Protein AF-A0A8X8YSI3-F1 (afdb_monomer_lite)

Organism: Salvia splendens (NCBI:txid180675)

Sequence (226 aa):
MTTATTTKPSYYAICENSNLASFCQVCVNYRVCCLIAETDVCLVRSLIRLDDYNSDLRLLKSKRDALYSRLAQALVAKGKADDQHNWRDLQNEKLARLRGKLRLRKQQVSQGKAKIENKSHDQKVKYELLESAMNLVEKIRTQQIEKYYPNLICTQSLGLMAITSKRLHKQSVIIKQIFKLFPQRRVHIDGERKDGYGGPYATICNARLPRGLDPHSVPPKNLAPH

pLDDT: mean 79.14, std 21.5, range [31.11, 98.62]

Radius of gyration: 79.0 Å; chains: 1; bounding box: 143×56×191 Å

InterPro domains:
  IPR018791 UV radiation resistance protein/autophagy-related protein 14 [PF10186] (13-223)

Structure (mmCIF, N/CA/C/O backbone):
data_AF-A0A8X8YSI3-F1
#
_entry.id   AF-A0A8X8YSI3-F1
#
loop_
_atom_site.group_PDB
_atom_site.id
_atom_site.type_symbol
_atom_site.label_atom_id
_atom_site.label_alt_id
_atom_site.label_comp_id
_atom_site.label_asym_id
_atom_site.label_entity_id
_atom_site.label_seq_id
_atom_site.pdbx_PDB_ins_code
_atom_site.Cartn_x
_atom_site.Cartn_y
_atom_site.Cartn_z
_atom_site.occupancy
_atom_site.B_iso_or_equiv
_atom_site.auth_seq_id
_atom_site.auth_comp_id
_atom_site.auth_asym_id
_atom_site.auth_atom_id
_atom_site.pdbx_PDB_model_num
ATOM 1 N N . MET A 1 1 ? 24.034 8.098 -91.371 1.00 38.91 1 MET A N 1
ATOM 2 C CA . MET A 1 1 ? 25.357 8.744 -91.252 1.00 38.91 1 MET A CA 1
ATOM 3 C C . MET A 1 1 ? 26.247 7.835 -90.427 1.00 38.91 1 MET A C 1
ATOM 5 O O . MET A 1 1 ? 26.053 7.704 -89.229 1.00 38.91 1 MET A O 1
ATOM 9 N N . THR A 1 2 ? 27.117 7.107 -91.113 1.00 34.06 2 THR A N 1
ATOM 10 C CA . THR A 1 2 ? 28.043 6.102 -90.588 1.00 34.06 2 THR A CA 1
ATOM 11 C C . THR A 1 2 ? 29.257 6.794 -89.969 1.00 34.06 2 THR A C 1
ATOM 13 O O . THR A 1 2 ? 30.078 7.358 -90.685 1.00 34.06 2 THR A O 1
ATOM 16 N N . THR A 1 3 ? 29.373 6.777 -88.641 1.00 37.62 3 THR A N 1
ATOM 17 C CA . THR A 1 3 ? 30.563 7.265 -87.927 1.00 37.62 3 THR A CA 1
ATOM 18 C C . THR A 1 3 ? 31.532 6.112 -87.697 1.00 37.62 3 THR A C 1
ATOM 20 O O . THR A 1 3 ? 31.197 5.132 -87.034 1.00 37.62 3 THR A O 1
ATOM 23 N N . ALA A 1 4 ? 32.715 6.230 -88.294 1.00 31.11 4 ALA A N 1
ATOM 24 C CA . ALA A 1 4 ? 33.767 5.227 -88.310 1.00 31.11 4 ALA A CA 1
ATOM 25 C C . ALA A 1 4 ? 34.269 4.862 -86.903 1.00 31.11 4 ALA A C 1
ATOM 27 O O . ALA A 1 4 ? 34.693 5.719 -86.129 1.00 31.11 4 ALA A O 1
ATOM 28 N N . THR A 1 5 ? 34.276 3.565 -86.603 1.00 37.25 5 THR A N 1
ATOM 29 C CA . THR A 1 5 ? 35.015 2.972 -85.487 1.00 37.25 5 THR A CA 1
ATOM 30 C C . THR A 1 5 ? 36.491 2.865 -85.860 1.00 37.25 5 THR A C 1
ATOM 32 O O . THR A 1 5 ? 36.874 2.031 -86.678 1.00 37.25 5 THR A O 1
ATOM 35 N N . THR A 1 6 ? 37.334 3.697 -85.256 1.00 33.50 6 THR A N 1
ATOM 36 C CA . THR A 1 6 ? 38.793 3.565 -85.301 1.00 33.50 6 THR A CA 1
ATOM 37 C C . THR A 1 6 ? 39.240 2.442 -84.364 1.00 33.50 6 THR A C 1
ATOM 39 O O . THR A 1 6 ? 39.416 2.624 -83.160 1.00 33.50 6 THR A O 1
ATOM 42 N N . THR A 1 7 ? 39.431 1.251 -84.923 1.00 36.19 7 THR A N 1
ATOM 43 C CA . THR A 1 7 ? 40.141 0.134 -84.289 1.00 36.19 7 THR A CA 1
ATOM 44 C C . THR A 1 7 ? 41.602 0.519 -84.049 1.00 36.19 7 THR A C 1
ATOM 46 O O . THR A 1 7 ? 42.379 0.664 -84.991 1.00 36.19 7 THR A O 1
ATOM 49 N N . LYS A 1 8 ? 41.990 0.684 -82.779 1.00 33.59 8 LYS A N 1
ATOM 50 C CA . LYS A 1 8 ? 43.401 0.774 -82.375 1.00 33.59 8 LYS A CA 1
ATOM 51 C C . LYS A 1 8 ? 44.044 -0.619 -82.485 1.00 33.59 8 LYS A C 1
ATOM 53 O O . LYS A 1 8 ? 43.446 -1.578 -81.997 1.00 33.59 8 LYS A O 1
ATOM 58 N N . PRO A 1 9 ? 45.239 -0.764 -83.082 1.00 34.03 9 PRO A N 1
ATOM 59 C CA . PRO A 1 9 ? 45.903 -2.058 -83.159 1.00 34.03 9 PRO A CA 1
ATOM 60 C C . PRO A 1 9 ? 46.390 -2.484 -81.764 1.00 34.03 9 PRO A C 1
ATOM 62 O O . PRO A 1 9 ? 47.192 -1.796 -81.133 1.00 34.03 9 PRO A O 1
ATOM 65 N N . SER A 1 10 ? 45.887 -3.622 -81.284 1.00 45.09 10 SER A N 1
ATOM 66 C CA . SER A 1 10 ? 46.369 -4.298 -80.076 1.00 45.09 10 SER A CA 1
ATOM 67 C C . SER A 1 10 ? 47.709 -4.980 -80.371 1.00 45.09 10 SER A C 1
ATOM 69 O O . SER A 1 10 ? 47.769 -5.883 -81.200 1.00 45.09 10 SER A O 1
ATOM 71 N N . TYR A 1 11 ? 48.779 -4.541 -79.702 1.00 42.50 11 TYR A N 1
ATOM 72 C CA . TYR A 1 11 ? 50.142 -5.091 -79.819 1.00 42.50 11 TYR A CA 1
ATOM 73 C C . TYR A 1 11 ? 50.688 -5.615 -78.477 1.00 42.50 11 TYR A C 1
ATOM 75 O O . TYR A 1 11 ? 51.900 -5.659 -78.260 1.00 42.50 11 TYR A O 1
ATOM 83 N N . TYR A 1 12 ? 49.810 -6.012 -77.554 1.00 42.44 12 TYR A N 1
ATOM 84 C CA . TYR A 1 12 ? 50.210 -6.560 -76.257 1.00 42.44 12 TYR A CA 1
ATOM 85 C C . TYR A 1 12 ? 49.975 -8.070 -76.226 1.00 42.44 12 TYR A C 1
ATOM 87 O O . TYR A 1 12 ? 48.888 -8.532 -75.901 1.00 42.44 12 TYR A O 1
ATOM 95 N N . ALA A 1 13 ? 51.016 -8.837 -76.549 1.00 43.41 13 ALA A N 1
ATOM 96 C CA . ALA A 1 13 ? 51.114 -10.232 -76.138 1.00 43.41 13 ALA A CA 1
ATOM 97 C C . ALA A 1 13 ? 52.024 -10.288 -74.904 1.00 43.41 13 ALA A C 1
ATOM 99 O O . ALA A 1 13 ? 53.241 -10.132 -75.011 1.00 43.41 13 ALA A O 1
ATOM 100 N N . ILE A 1 14 ? 51.430 -10.450 -73.722 1.00 43.34 14 ILE A N 1
ATOM 101 C CA . ILE A 1 14 ? 52.160 -10.883 -72.528 1.00 43.34 14 ILE A CA 1
ATOM 102 C C . ILE A 1 14 ? 52.258 -12.406 -72.630 1.00 43.34 14 ILE A C 1
ATOM 104 O O . ILE A 1 14 ? 51.258 -13.076 -72.868 1.00 43.34 14 ILE A O 1
ATOM 108 N N . CYS A 1 15 ? 53.474 -12.942 -72.516 1.00 45.69 15 CYS A N 1
ATOM 109 C CA . CYS A 1 15 ? 53.716 -14.381 -72.510 1.00 45.69 15 CYS A CA 1
ATOM 110 C C . CYS A 1 15 ? 53.232 -14.951 -71.171 1.00 45.69 15 CYS A C 1
ATOM 112 O O . CYS A 1 15 ? 53.967 -14.938 -70.186 1.00 45.69 15 CYS A O 1
ATOM 114 N N . GLU A 1 16 ? 51.982 -15.400 -71.121 1.00 46.00 16 GLU A N 1
ATOM 115 C CA . GLU A 1 16 ? 51.496 -16.269 -70.051 1.00 46.00 16 GLU A CA 1
ATOM 116 C C . GLU A 1 16 ? 52.070 -17.682 -70.264 1.00 46.00 16 GLU A C 1
ATOM 118 O O . GLU A 1 16 ? 52.020 -18.207 -71.374 1.00 46.00 16 GLU A O 1
ATOM 123 N N . ASN A 1 17 ? 52.615 -18.275 -69.193 1.00 41.28 17 ASN A N 1
ATOM 124 C CA . ASN A 1 17 ? 53.462 -19.483 -69.113 1.00 41.28 17 ASN A CA 1
ATOM 125 C C . ASN A 1 17 ? 54.947 -19.200 -69.407 1.00 41.28 17 ASN A C 1
ATOM 127 O O . ASN A 1 17 ? 55.342 -18.928 -70.533 1.00 41.28 17 ASN A O 1
ATOM 131 N N . SER A 1 18 ? 55.877 -19.331 -68.458 1.00 39.06 18 SER A N 1
ATOM 132 C CA . SER A 1 18 ? 56.173 -20.588 -67.759 1.00 39.06 18 SER A CA 1
ATOM 133 C C . SER A 1 18 ? 57.074 -20.337 -66.538 1.00 39.06 18 SER A C 1
ATOM 135 O O . SER A 1 18 ? 57.961 -19.491 -66.583 1.00 39.06 18 SER A O 1
ATOM 137 N N . ASN A 1 19 ? 56.899 -21.123 -65.473 1.00 44.66 19 ASN A N 1
ATOM 138 C CA . ASN A 1 19 ? 57.728 -21.134 -64.255 1.00 44.66 19 ASN A CA 1
ATOM 139 C C . ASN A 1 19 ? 59.134 -21.755 -64.459 1.00 44.66 19 ASN A C 1
ATOM 141 O O . ASN A 1 19 ? 59.620 -22.499 -63.613 1.00 44.66 19 ASN A O 1
ATOM 145 N N . LEU A 1 20 ? 59.800 -21.462 -65.577 1.00 47.25 20 LEU A N 1
ATOM 146 C CA . LEU A 1 20 ? 61.178 -21.851 -65.890 1.00 47.25 20 LEU A CA 1
ATOM 147 C C . LEU A 1 20 ? 61.842 -20.692 -66.640 1.00 47.25 20 LEU A C 1
ATOM 149 O O . LEU A 1 20 ? 61.192 -20.012 -67.432 1.00 47.25 20 LEU A O 1
ATOM 153 N N . ALA A 1 21 ? 63.133 -20.460 -66.392 1.00 43.06 21 ALA A N 1
ATOM 154 C CA . ALA A 1 21 ? 63.906 -19.395 -67.028 1.00 43.06 21 ALA A CA 1
ATOM 155 C C . ALA A 1 21 ? 64.165 -19.701 -68.517 1.00 43.06 21 ALA A C 1
ATOM 157 O O . ALA A 1 21 ? 65.278 -20.024 -68.918 1.00 43.06 21 ALA A O 1
ATOM 158 N N . SER A 1 22 ? 63.130 -19.611 -69.347 1.00 46.22 22 SER A N 1
ATOM 159 C CA . SER A 1 22 ? 63.227 -19.685 -70.802 1.00 46.22 22 SER A CA 1
ATOM 160 C C . SER A 1 22 ? 62.633 -18.415 -71.401 1.00 46.22 22 SER A C 1
ATOM 162 O O . SER A 1 22 ? 61.417 -18.221 -71.415 1.00 46.22 22 SER A O 1
ATOM 164 N N . PHE A 1 23 ? 63.503 -17.530 -71.883 1.00 46.12 23 PHE A N 1
ATOM 165 C CA . PHE A 1 23 ? 63.106 -16.341 -72.632 1.00 46.12 23 PHE A CA 1
ATOM 166 C C . PHE A 1 23 ? 62.616 -16.764 -74.026 1.00 46.12 23 PHE A C 1
ATOM 168 O O . PHE A 1 23 ? 63.319 -17.488 -74.727 1.00 46.12 23 PHE A O 1
ATOM 175 N N . CYS A 1 24 ? 61.420 -16.334 -74.443 1.00 46.28 24 CYS A N 1
ATOM 176 C CA . CYS A 1 24 ? 60.888 -16.699 -75.760 1.00 46.28 24 CYS A CA 1
ATOM 177 C C . CYS A 1 24 ? 61.652 -16.001 -76.905 1.00 46.28 24 CYS A C 1
ATOM 179 O O . CYS A 1 24 ? 62.197 -14.909 -76.724 1.00 46.28 24 CYS A O 1
ATOM 181 N N . GLN A 1 25 ? 61.641 -16.598 -78.104 1.00 45.00 25 GLN A N 1
ATOM 182 C CA . GLN A 1 25 ? 62.333 -16.100 -79.308 1.00 45.00 25 GLN A CA 1
ATOM 183 C C . GLN A 1 25 ? 61.986 -14.635 -79.643 1.00 45.00 25 GLN A C 1
ATOM 185 O O . GLN A 1 25 ? 62.834 -13.879 -80.111 1.00 45.00 25 GLN A O 1
ATOM 190 N N . VAL A 1 26 ? 60.751 -14.206 -79.353 1.00 50.97 26 VAL A N 1
ATOM 191 C CA . VAL A 1 26 ? 60.298 -12.819 -79.546 1.00 50.97 26 VAL A CA 1
ATOM 192 C C . VAL A 1 26 ? 60.989 -11.874 -78.559 1.00 50.97 26 VAL A C 1
ATOM 194 O O . VAL A 1 26 ? 61.422 -10.799 -78.957 1.00 50.97 26 VAL A O 1
ATOM 197 N N . CYS A 1 27 ? 61.178 -12.280 -77.301 1.00 49.53 27 CYS A N 1
ATOM 198 C CA . CYS A 1 27 ? 61.899 -11.506 -76.286 1.00 49.53 27 CYS A CA 1
ATOM 199 C C . CYS A 1 27 ? 63.419 -11.485 -76.525 1.00 49.53 27 CYS A C 1
ATOM 201 O O . CYS A 1 27 ? 64.062 -10.466 -76.268 1.00 49.53 27 CYS A O 1
ATOM 203 N N . VAL A 1 28 ? 63.988 -12.575 -77.054 1.00 50.31 28 VAL A N 1
ATOM 204 C CA . VAL A 1 28 ? 65.402 -12.643 -77.460 1.00 50.31 28 VAL A CA 1
ATOM 205 C C . VAL A 1 28 ? 65.658 -11.708 -78.647 1.00 50.31 28 VAL A C 1
ATOM 207 O O . VAL A 1 28 ? 66.554 -10.869 -78.572 1.00 50.31 28 VAL A O 1
ATOM 210 N N . ASN A 1 29 ? 64.803 -11.734 -79.676 1.00 45.88 29 ASN A N 1
ATOM 211 C CA . ASN A 1 29 ? 64.890 -10.795 -80.799 1.00 45.88 29 ASN A CA 1
ATOM 212 C C . ASN A 1 29 ? 64.614 -9.342 -80.385 1.00 45.88 29 ASN A C 1
ATOM 214 O O . ASN A 1 29 ? 65.206 -8.429 -80.951 1.00 45.88 29 ASN A O 1
ATOM 218 N N . TYR A 1 30 ? 63.785 -9.098 -79.368 1.00 49.91 30 TYR A N 1
ATOM 219 C CA . TYR A 1 30 ? 63.524 -7.743 -78.872 1.00 49.91 30 TYR A CA 1
ATOM 220 C C . TYR A 1 30 ? 64.726 -7.140 -78.127 1.00 49.91 30 TYR A C 1
ATOM 222 O O . TYR A 1 30 ? 64.980 -5.946 -78.250 1.00 49.91 30 TYR A O 1
ATOM 230 N N . ARG A 1 31 ? 65.511 -7.949 -77.398 1.00 49.16 31 ARG A N 1
ATOM 231 C CA . ARG A 1 31 ? 66.796 -7.502 -76.828 1.00 49.16 31 ARG A CA 1
ATOM 232 C C . ARG A 1 31 ? 67.873 -7.320 -77.901 1.00 49.16 31 ARG A C 1
ATOM 234 O O . ARG A 1 31 ? 68.651 -6.378 -77.804 1.00 49.16 31 ARG A O 1
ATOM 241 N N . VAL A 1 32 ? 67.900 -8.183 -78.918 1.00 43.56 32 VAL A N 1
ATOM 242 C CA . VAL A 1 32 ? 68.884 -8.117 -80.013 1.00 43.56 32 VAL A CA 1
ATOM 243 C C . VAL A 1 32 ? 68.602 -6.955 -80.978 1.00 43.56 32 VAL A C 1
ATOM 245 O O . VAL A 1 32 ? 69.543 -6.277 -81.374 1.00 43.56 32 VAL A O 1
ATOM 248 N N . CYS A 1 33 ? 67.343 -6.604 -81.267 1.00 45.03 33 CYS A N 1
ATOM 249 C CA . CYS A 1 33 ? 67.017 -5.376 -82.014 1.00 45.03 33 CYS A CA 1
ATOM 250 C C . CYS A 1 33 ? 67.499 -4.099 -81.307 1.00 45.03 33 CYS A C 1
ATOM 252 O O . CYS A 1 33 ? 67.845 -3.131 -81.975 1.00 45.03 33 CYS A O 1
ATOM 254 N N . CYS A 1 34 ? 67.584 -4.098 -79.974 1.00 45.56 34 CYS A N 1
ATOM 255 C CA . CYS A 1 34 ? 68.128 -2.968 -79.217 1.00 45.56 34 CYS A CA 1
ATOM 256 C C . CYS A 1 34 ? 69.662 -2.904 -79.193 1.00 45.56 34 CYS A C 1
ATOM 258 O O . CYS A 1 34 ? 70.210 -1.911 -78.728 1.00 45.56 34 CYS A O 1
ATOM 260 N N . LEU A 1 35 ? 70.351 -3.941 -79.675 1.00 45.78 35 LEU A N 1
ATOM 261 C CA . LEU A 1 35 ? 71.805 -3.941 -79.849 1.00 45.78 35 LEU A CA 1
ATOM 262 C C . LEU A 1 35 ? 72.228 -3.518 -81.266 1.00 45.78 35 LEU A C 1
ATOM 264 O O . LEU A 1 35 ? 73.407 -3.258 -81.476 1.00 45.78 35 LEU A O 1
ATOM 268 N N . ILE A 1 36 ? 71.295 -3.466 -82.228 1.00 47.66 36 ILE A N 1
ATOM 269 C CA . ILE A 1 36 ? 71.600 -3.250 -83.656 1.00 47.66 36 ILE A CA 1
ATOM 270 C C . ILE A 1 36 ? 70.930 -1.979 -84.217 1.00 47.66 36 ILE A C 1
ATOM 272 O O . ILE A 1 36 ? 71.440 -1.397 -85.169 1.00 47.66 36 ILE A O 1
ATOM 276 N N . ALA A 1 37 ? 69.829 -1.498 -83.630 1.00 47.69 37 ALA A N 1
ATOM 277 C CA . ALA A 1 37 ? 69.280 -0.177 -83.939 1.00 47.69 37 ALA A CA 1
ATOM 278 C C . ALA A 1 37 ? 69.903 0.888 -83.024 1.00 47.69 37 ALA A C 1
ATOM 280 O O . ALA A 1 37 ? 70.127 0.612 -81.845 1.00 47.69 37 ALA A O 1
ATOM 281 N N . GLU A 1 38 ? 70.157 2.087 -83.562 1.00 48.72 38 GLU A N 1
ATOM 282 C CA . GLU A 1 38 ? 70.625 3.265 -82.818 1.00 48.72 38 GLU A CA 1
ATOM 283 C C . GLU A 1 38 ? 69.969 3.333 -81.430 1.00 48.72 38 GLU A C 1
ATOM 285 O O . GLU A 1 38 ? 68.744 3.245 -81.285 1.00 48.72 38 GLU A O 1
ATOM 290 N N . THR A 1 39 ? 70.813 3.436 -80.404 1.00 52.47 39 THR A N 1
ATOM 291 C CA . THR A 1 39 ? 70.511 3.244 -78.977 1.00 52.47 39 THR A CA 1
ATOM 292 C C . THR A 1 39 ? 69.319 4.052 -78.450 1.00 52.47 39 THR A C 1
ATOM 294 O O . THR A 1 39 ? 68.749 3.701 -77.417 1.00 52.47 39 THR A O 1
ATOM 297 N N . ASP A 1 40 ? 68.889 5.083 -79.173 1.00 55.19 40 ASP A N 1
ATOM 298 C CA . ASP A 1 40 ? 67.844 6.018 -78.768 1.00 55.19 40 ASP A CA 1
ATOM 299 C C . ASP A 1 40 ? 66.414 5.473 -78.944 1.00 55.19 40 ASP A C 1
ATOM 301 O O . ASP A 1 40 ? 65.550 5.722 -78.100 1.00 55.19 40 ASP A O 1
ATOM 305 N N . VAL A 1 41 ? 66.129 4.652 -79.964 1.00 56.75 41 VAL A N 1
ATOM 306 C CA . VAL A 1 41 ? 64.742 4.211 -80.253 1.00 56.75 41 VAL A CA 1
ATOM 307 C C . VAL A 1 41 ? 64.231 3.179 -79.236 1.00 56.75 41 VAL A C 1
ATOM 309 O O . VAL A 1 41 ? 63.069 3.219 -78.813 1.00 56.75 41 VAL A O 1
ATOM 312 N N . CYS A 1 42 ? 65.090 2.260 -78.792 1.00 56.62 42 CYS A N 1
ATOM 313 C CA . CYS A 1 42 ? 64.731 1.273 -77.769 1.00 56.62 42 CYS A CA 1
ATOM 314 C C . CYS A 1 42 ? 64.610 1.881 -76.365 1.00 56.62 42 CYS A C 1
ATOM 316 O O . CYS A 1 42 ? 63.766 1.438 -75.579 1.00 56.62 42 CYS A O 1
ATOM 318 N N . LEU A 1 43 ? 65.425 2.894 -76.057 1.00 60.00 43 LEU A N 1
ATOM 319 C CA . LEU A 1 43 ? 65.430 3.572 -74.762 1.00 60.00 43 LEU A CA 1
ATOM 320 C C . LEU A 1 43 ? 64.165 4.418 -74.576 1.00 60.00 43 LEU A C 1
ATOM 322 O O . LEU A 1 43 ? 63.534 4.367 -73.524 1.00 60.00 43 LEU A O 1
ATOM 326 N N . VAL A 1 44 ? 63.717 5.108 -75.629 1.00 67.50 44 VAL A N 1
ATOM 327 C CA . VAL A 1 44 ? 62.450 5.856 -75.623 1.00 67.50 44 VAL A CA 1
ATOM 328 C C . VAL A 1 44 ? 61.254 4.921 -75.402 1.00 67.50 44 VAL A C 1
ATOM 330 O O . VAL A 1 44 ? 60.364 5.220 -74.606 1.00 67.50 44 VAL A O 1
ATOM 333 N N . ARG A 1 45 ? 61.234 3.743 -76.039 1.00 68.75 45 ARG A N 1
ATOM 334 C CA . ARG A 1 45 ? 60.112 2.796 -75.909 1.00 68.75 45 ARG A CA 1
ATOM 335 C C . ARG A 1 45 ? 60.043 2.105 -74.544 1.00 68.75 45 ARG A C 1
ATOM 337 O O . ARG A 1 45 ? 58.943 1.788 -74.088 1.00 68.75 45 ARG A O 1
ATOM 344 N N . SER A 1 46 ? 61.177 1.852 -73.892 1.00 71.50 46 SER A N 1
ATOM 345 C CA . SER A 1 46 ? 61.194 1.339 -72.515 1.00 71.50 46 SER A CA 1
ATOM 346 C C . SER A 1 46 ? 60.777 2.414 -71.507 1.00 71.50 46 SER A C 1
ATOM 348 O O . SER A 1 46 ? 60.043 2.096 -70.571 1.00 71.50 46 SER A O 1
ATOM 350 N N . LEU A 1 47 ? 61.146 3.679 -71.744 1.00 73.75 47 LEU A N 1
ATOM 351 C CA . LEU A 1 47 ? 60.716 4.820 -70.934 1.00 73.75 47 LEU A CA 1
ATOM 352 C C . LEU A 1 47 ? 59.191 5.013 -70.979 1.00 73.75 47 LEU A C 1
ATOM 354 O O . LEU A 1 47 ? 58.570 5.156 -69.931 1.00 73.75 47 LEU A O 1
ATOM 358 N N . ILE A 1 48 ? 58.582 4.932 -72.170 1.00 75.06 48 ILE A N 1
ATOM 359 C CA . ILE A 1 48 ? 57.120 5.026 -72.348 1.00 75.06 48 ILE A CA 1
ATOM 360 C C . ILE A 1 48 ? 56.400 3.912 -71.575 1.00 75.06 48 ILE A C 1
ATOM 362 O O . ILE A 1 48 ? 55.460 4.184 -70.837 1.00 75.06 48 ILE A O 1
ATOM 366 N N . ARG A 1 49 ? 56.876 2.659 -71.662 1.00 78.50 49 ARG A N 1
ATOM 367 C CA . ARG A 1 49 ? 56.281 1.547 -70.892 1.00 78.50 49 ARG A CA 1
ATOM 368 C C . ARG A 1 49 ? 56.379 1.752 -69.380 1.00 78.50 49 ARG A C 1
ATOM 370 O O . ARG A 1 49 ? 55.494 1.316 -68.648 1.00 78.50 49 ARG A O 1
ATOM 377 N N . LEU A 1 50 ? 57.468 2.357 -68.909 1.00 83.50 50 LEU A N 1
ATOM 378 C CA . LEU A 1 50 ? 57.653 2.648 -67.492 1.00 83.50 50 LEU A CA 1
ATOM 379 C C . LEU A 1 50 ? 56.702 3.757 -67.020 1.00 83.50 50 LEU A C 1
ATOM 381 O O . LEU A 1 50 ? 56.180 3.667 -65.910 1.00 83.50 50 LEU A O 1
ATOM 385 N N . ASP A 1 51 ? 56.451 4.764 -67.858 1.00 85.56 51 ASP A N 1
ATOM 386 C CA . ASP A 1 51 ? 55.502 5.843 -67.569 1.00 85.56 51 ASP A CA 1
ATOM 387 C C . ASP A 1 51 ? 54.044 5.357 -67.558 1.00 85.56 51 ASP A C 1
ATOM 389 O O . ASP A 1 51 ? 53.300 5.671 -66.625 1.00 85.56 51 ASP A O 1
ATOM 393 N N . ASP A 1 52 ? 53.665 4.494 -68.508 1.00 85.50 52 ASP A N 1
ATOM 394 C CA . ASP A 1 52 ? 52.357 3.823 -68.525 1.00 85.50 52 ASP A CA 1
ATOM 395 C C . ASP A 1 52 ? 52.143 3.009 -67.237 1.00 85.50 52 ASP A C 1
ATOM 397 O O . ASP A 1 52 ? 51.139 3.167 -66.539 1.00 85.50 52 ASP A O 1
ATOM 401 N N . TYR A 1 53 ? 53.133 2.196 -66.849 1.00 90.12 53 TYR A N 1
ATOM 402 C CA . TYR A 1 53 ? 53.067 1.396 -65.623 1.00 90.12 53 TYR A CA 1
ATOM 403 C C . TYR A 1 53 ? 53.011 2.261 -64.353 1.00 90.12 53 TYR A C 1
ATOM 405 O O . TYR A 1 53 ? 52.269 1.964 -63.415 1.00 90.12 53 TYR A O 1
ATOM 413 N N . ASN A 1 54 ? 53.770 3.357 -64.307 1.00 92.06 54 ASN A N 1
ATOM 414 C CA . ASN A 1 54 ? 53.728 4.313 -63.200 1.00 92.06 54 ASN A CA 1
ATOM 415 C C . ASN A 1 54 ? 52.357 5.006 -63.110 1.00 92.06 54 ASN A C 1
ATOM 417 O O . ASN A 1 54 ? 51.824 5.194 -62.012 1.00 92.06 54 ASN A O 1
ATOM 421 N N . SER A 1 55 ? 51.757 5.339 -64.252 1.00 93.25 55 SER A N 1
ATOM 422 C CA . SER A 1 55 ? 50.412 5.910 -64.337 1.00 93.25 55 SER A CA 1
ATOM 423 C C . SER A 1 55 ? 49.352 4.935 -63.822 1.00 93.25 55 SER A C 1
ATOM 425 O O . SER A 1 55 ? 48.528 5.316 -62.984 1.00 93.25 55 SER A O 1
ATOM 427 N N . ASP A 1 56 ? 49.432 3.662 -64.210 1.00 94.62 56 ASP A N 1
ATOM 428 C CA . ASP A 1 56 ? 48.552 2.600 -63.712 1.00 94.62 56 ASP A CA 1
ATOM 429 C C . ASP A 1 56 ? 48.711 2.377 -62.202 1.00 94.62 56 ASP A C 1
ATOM 431 O O . ASP A 1 56 ? 47.718 2.288 -61.471 1.00 94.62 56 ASP A O 1
ATOM 435 N N . LEU A 1 57 ? 49.946 2.364 -61.691 1.00 95.62 57 LEU A N 1
ATOM 436 C CA . LEU A 1 57 ? 50.210 2.265 -60.253 1.00 95.62 57 LEU A CA 1
ATOM 437 C C . LEU A 1 57 ? 49.627 3.448 -59.474 1.00 95.62 57 LEU A C 1
ATOM 439 O O . LEU A 1 57 ? 49.047 3.257 -58.401 1.00 95.62 57 LEU A O 1
ATOM 443 N N . ARG A 1 58 ? 49.743 4.672 -60.001 1.00 96.38 58 ARG A N 1
ATOM 444 C CA . ARG A 1 58 ? 49.141 5.871 -59.397 1.00 96.38 58 ARG A CA 1
ATOM 445 C C . ARG A 1 58 ? 47.616 5.788 -59.387 1.00 96.38 58 ARG A C 1
ATOM 447 O O . ARG A 1 58 ? 47.008 6.136 -58.374 1.00 96.38 58 ARG A O 1
ATOM 454 N N . LEU A 1 59 ? 47.004 5.284 -60.460 1.00 96.69 59 LEU A N 1
ATOM 455 C CA . LEU A 1 59 ? 45.559 5.062 -60.541 1.00 96.69 59 LEU A CA 1
ATOM 456 C C . LEU A 1 59 ? 45.085 3.986 -59.553 1.00 96.69 59 LEU A C 1
ATOM 458 O O . LEU A 1 59 ? 44.069 4.161 -58.882 1.00 96.69 59 LEU A O 1
ATOM 462 N N . LEU A 1 60 ? 45.801 2.868 -59.435 1.00 96.75 60 LEU A N 1
ATOM 463 C CA . LEU A 1 60 ? 45.471 1.816 -58.470 1.00 96.75 60 LEU A CA 1
ATOM 464 C C . LEU A 1 60 ? 45.635 2.306 -57.031 1.00 96.75 60 LEU A C 1
ATOM 466 O O . LEU A 1 60 ? 44.778 2.034 -56.189 1.00 96.75 60 LEU A O 1
ATOM 470 N N . LYS A 1 61 ? 46.689 3.081 -56.757 1.00 97.44 61 LYS A N 1
ATOM 471 C CA . LYS A 1 61 ? 46.901 3.730 -55.462 1.00 97.44 61 LYS A CA 1
ATOM 472 C C . LYS A 1 61 ? 45.746 4.669 -55.113 1.00 97.44 61 LYS A C 1
ATOM 474 O O . LYS A 1 61 ? 45.193 4.538 -54.026 1.00 97.44 61 LYS A O 1
ATOM 479 N N . SER A 1 62 ? 45.332 5.552 -56.023 1.00 97.44 62 SER A N 1
ATOM 480 C CA . SER A 1 62 ? 44.230 6.488 -55.756 1.00 97.44 62 SER A CA 1
ATOM 481 C C . SER A 1 62 ? 42.892 5.773 -55.551 1.00 97.44 62 SER A C 1
ATOM 483 O O . SER A 1 62 ? 42.157 6.110 -54.624 1.00 97.44 62 SER A O 1
ATOM 485 N N . LYS A 1 63 ? 42.5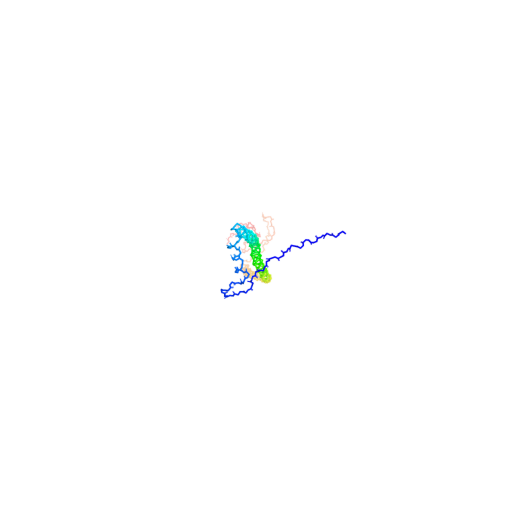99 4.729 -56.341 1.00 98.12 63 LYS A N 1
ATOM 486 C CA . LYS A 1 63 ? 41.416 3.871 -56.146 1.00 98.12 63 LYS A CA 1
ATOM 487 C C . LYS A 1 63 ? 41.427 3.200 -54.777 1.00 98.12 63 LYS A C 1
ATOM 489 O O . LYS A 1 63 ? 40.420 3.223 -54.073 1.00 98.12 63 LYS A O 1
ATOM 494 N N . ARG A 1 64 ? 42.557 2.609 -54.392 1.00 97.94 64 ARG A N 1
ATOM 495 C CA . ARG A 1 64 ? 42.734 1.961 -53.091 1.00 97.94 64 ARG A CA 1
ATOM 496 C C . ARG A 1 64 ? 42.538 2.962 -51.953 1.00 97.94 64 ARG A C 1
ATOM 498 O O . ARG A 1 64 ? 41.784 2.680 -51.026 1.00 97.94 64 ARG A O 1
ATOM 505 N N . ASP A 1 65 ? 43.175 4.124 -52.035 1.00 98.19 65 ASP A N 1
ATOM 506 C CA . ASP A 1 65 ? 43.091 5.153 -50.999 1.00 98.19 65 ASP A CA 1
ATOM 507 C C . ASP A 1 65 ? 41.643 5.673 -50.873 1.00 98.19 65 ASP A C 1
ATOM 509 O O . ASP A 1 65 ? 41.120 5.766 -49.763 1.00 98.19 65 ASP A O 1
ATOM 513 N N . ALA A 1 66 ? 40.932 5.868 -51.993 1.00 98.19 66 ALA A N 1
ATOM 514 C CA . ALA A 1 66 ? 39.510 6.223 -51.998 1.00 98.19 66 ALA A CA 1
ATOM 515 C C . ALA A 1 66 ? 38.619 5.142 -51.356 1.00 98.19 66 ALA A C 1
ATOM 517 O O . ALA A 1 66 ? 37.705 5.461 -50.589 1.00 98.19 66 ALA A O 1
ATOM 518 N N . LEU A 1 67 ? 38.886 3.860 -51.629 1.00 98.31 67 LEU A N 1
ATOM 519 C CA . LEU A 1 67 ? 38.170 2.746 -51.002 1.00 98.31 67 LEU A CA 1
ATOM 520 C C . LEU A 1 67 ? 38.418 2.691 -49.491 1.00 98.31 67 LEU A C 1
ATOM 522 O O . LEU A 1 67 ? 37.459 2.534 -48.734 1.00 98.31 67 LEU A O 1
ATOM 526 N N . TYR A 1 68 ? 39.662 2.874 -49.040 1.00 98.50 68 TYR A N 1
ATOM 527 C CA . TYR A 1 68 ? 39.980 2.935 -47.612 1.00 98.50 68 TYR A CA 1
ATOM 528 C C . TYR A 1 68 ? 39.303 4.118 -46.925 1.00 98.50 68 TYR A C 1
ATOM 530 O O . TYR A 1 68 ? 38.718 3.937 -45.858 1.00 98.50 68 TYR A O 1
ATOM 538 N N . SER A 1 69 ? 39.309 5.308 -47.536 1.00 98.25 69 SER A N 1
ATOM 539 C CA . SER A 1 69 ? 38.596 6.466 -46.988 1.00 98.25 69 SER A CA 1
ATOM 540 C C . SER A 1 69 ? 37.094 6.204 -46.876 1.00 98.25 69 SER A C 1
ATOM 542 O O . SER A 1 69 ? 36.496 6.510 -45.844 1.00 98.25 69 SER A O 1
ATOM 544 N N . ARG A 1 70 ? 36.481 5.581 -47.891 1.00 98.31 70 ARG A N 1
ATOM 545 C CA . ARG A 1 70 ? 35.052 5.235 -47.863 1.00 98.31 70 ARG A CA 1
ATOM 546 C C . ARG A 1 70 ? 34.736 4.189 -46.798 1.00 98.31 70 ARG A C 1
ATOM 548 O O . ARG A 1 70 ? 33.741 4.324 -46.089 1.00 98.31 70 ARG A O 1
ATOM 555 N N . LEU A 1 71 ? 35.578 3.166 -46.664 1.00 98.31 71 LEU A N 1
ATOM 556 C CA . LEU A 1 71 ? 35.432 2.145 -45.631 1.00 98.31 71 LEU A CA 1
ATOM 557 C C . LEU A 1 71 ? 35.563 2.755 -44.231 1.00 98.31 71 LEU A C 1
ATOM 559 O O . LEU A 1 71 ? 34.725 2.485 -43.375 1.00 98.31 71 LEU A O 1
ATOM 563 N N . ALA A 1 72 ? 36.555 3.618 -44.009 1.00 98.38 72 ALA A N 1
ATOM 564 C CA . ALA A 1 72 ? 36.747 4.299 -42.732 1.00 98.38 72 ALA A CA 1
ATOM 565 C C . ALA A 1 72 ? 35.518 5.139 -42.347 1.00 98.38 72 ALA A C 1
ATOM 567 O O . ALA A 1 72 ? 35.024 5.036 -41.225 1.00 98.38 72 ALA A O 1
ATOM 568 N N . GLN A 1 73 ? 34.966 5.910 -43.290 1.00 98.25 73 GLN A N 1
ATOM 569 C CA . GLN A 1 73 ? 33.739 6.678 -43.064 1.00 98.25 73 GLN A CA 1
ATOM 570 C C . GLN A 1 73 ? 32.543 5.775 -42.736 1.00 98.25 73 GLN A C 1
ATOM 572 O O . GLN A 1 73 ? 31.807 6.057 -41.790 1.00 98.25 73 GLN A O 1
ATOM 577 N N . ALA A 1 74 ? 32.368 4.675 -43.474 1.00 98.44 74 ALA A N 1
ATOM 578 C CA . ALA A 1 74 ? 31.283 3.726 -43.237 1.00 98.44 74 ALA A CA 1
ATOM 579 C C . ALA A 1 74 ? 31.390 3.053 -41.857 1.00 98.44 74 ALA A C 1
ATOM 581 O O . ALA A 1 74 ? 30.381 2.917 -41.166 1.00 98.44 74 ALA A O 1
ATOM 582 N N . LEU A 1 75 ? 32.600 2.685 -41.424 1.00 98.38 75 LEU A N 1
ATOM 583 C CA . LEU A 1 75 ? 32.836 2.104 -40.100 1.00 98.38 75 LEU A CA 1
ATOM 584 C C . LEU A 1 75 ? 32.531 3.100 -38.976 1.00 98.38 75 LEU A C 1
ATOM 586 O O . LEU A 1 75 ? 31.876 2.733 -38.005 1.00 98.38 75 LEU A O 1
ATOM 590 N N . VAL A 1 76 ? 32.933 4.366 -39.124 1.00 98.44 76 VAL A N 1
ATOM 591 C CA . VAL A 1 76 ? 32.603 5.419 -38.149 1.00 98.44 76 VAL A CA 1
ATOM 592 C C . VAL A 1 76 ? 31.094 5.660 -38.085 1.00 98.44 76 VAL A C 1
ATOM 594 O O . VAL A 1 76 ? 30.538 5.785 -36.995 1.00 98.44 76 VAL A O 1
ATOM 597 N N . ALA A 1 77 ? 30.415 5.721 -39.233 1.00 98.31 77 ALA A N 1
ATOM 598 C CA . ALA A 1 77 ? 28.965 5.897 -39.280 1.00 98.31 77 ALA A CA 1
ATOM 599 C C . ALA A 1 77 ? 28.229 4.725 -38.613 1.00 98.31 77 ALA A C 1
ATOM 601 O O . ALA A 1 77 ? 27.303 4.953 -37.835 1.00 98.31 77 ALA A O 1
ATOM 602 N N . LYS A 1 78 ? 28.680 3.489 -38.861 1.00 98.25 78 LYS A N 1
ATOM 603 C CA . LYS A 1 78 ? 28.144 2.294 -38.208 1.00 98.25 78 LYS A CA 1
ATOM 604 C C . LYS A 1 78 ? 28.358 2.337 -36.695 1.00 98.25 78 LYS A C 1
ATOM 606 O O . LYS A 1 78 ? 27.392 2.167 -35.966 1.00 98.25 78 LYS A O 1
ATOM 611 N N . GLY A 1 79 ? 29.571 2.649 -36.231 1.00 98.38 79 GLY A N 1
ATOM 612 C CA . GLY A 1 79 ? 29.863 2.760 -34.798 1.00 98.38 79 GLY A CA 1
ATOM 613 C C . GLY A 1 79 ? 28.938 3.754 -34.091 1.00 98.38 79 GLY A C 1
ATOM 614 O O . GLY A 1 79 ? 28.326 3.420 -33.085 1.00 98.38 79 GLY A O 1
ATOM 615 N N . LYS A 1 80 ? 28.720 4.935 -34.687 1.00 98.25 80 LYS A N 1
ATOM 616 C CA . LYS A 1 80 ? 27.773 5.930 -34.150 1.00 98.25 80 LYS A CA 1
ATOM 617 C C . LYS A 1 80 ? 26.327 5.424 -34.109 1.00 98.25 80 LYS A C 1
ATOM 619 O O . LYS A 1 80 ? 25.595 5.748 -33.175 1.00 98.25 80 LYS A O 1
ATOM 624 N N . ALA A 1 81 ? 25.898 4.675 -35.125 1.00 98.06 81 ALA A N 1
ATOM 625 C CA . ALA A 1 81 ? 24.558 4.096 -35.167 1.00 98.06 81 ALA A CA 1
ATOM 626 C C . ALA A 1 81 ? 24.381 2.997 -34.105 1.00 98.06 81 ALA A C 1
ATOM 628 O O . ALA A 1 81 ? 23.364 2.984 -33.410 1.00 98.06 81 ALA A O 1
ATOM 629 N N . ASP A 1 82 ? 25.387 2.137 -33.938 1.00 98.44 82 ASP A N 1
ATOM 630 C CA . ASP A 1 82 ? 25.415 1.077 -32.929 1.00 98.44 82 ASP A CA 1
ATOM 631 C C . ASP A 1 82 ? 25.403 1.675 -31.511 1.00 98.44 82 ASP A C 1
ATOM 633 O O . ASP A 1 82 ? 24.598 1.260 -30.676 1.00 98.44 82 ASP A O 1
ATOM 637 N N . ASP A 1 83 ? 26.197 2.720 -31.255 1.00 98.25 83 ASP A N 1
ATOM 638 C CA . ASP A 1 83 ? 26.200 3.448 -29.979 1.00 98.25 83 ASP A CA 1
ATOM 639 C C . ASP A 1 83 ? 24.824 4.047 -29.666 1.00 98.25 83 ASP A C 1
ATOM 641 O O . ASP A 1 83 ? 24.317 3.942 -28.544 1.00 98.25 83 ASP A O 1
ATOM 645 N N . GLN A 1 84 ? 24.181 4.655 -30.668 1.00 97.88 84 GLN A N 1
ATOM 646 C CA . GLN A 1 84 ? 22.845 5.217 -30.510 1.00 97.88 84 GLN A CA 1
ATOM 647 C C . GLN A 1 84 ? 21.805 4.126 -30.225 1.00 97.88 84 GLN A C 1
ATOM 649 O O . GLN A 1 84 ? 20.919 4.329 -29.388 1.00 97.88 84 GLN A O 1
ATOM 654 N N . HIS A 1 85 ? 21.890 2.986 -30.909 1.00 98.00 85 HIS A N 1
ATOM 655 C CA . HIS A 1 85 ? 20.991 1.858 -30.691 1.00 98.00 85 HIS A CA 1
ATOM 656 C C . HIS A 1 85 ? 21.166 1.272 -29.288 1.00 98.00 85 HIS A C 1
ATOM 658 O O . HIS A 1 85 ? 20.190 1.192 -28.541 1.00 98.00 85 HIS A O 1
ATOM 664 N N . ASN A 1 86 ? 22.407 0.990 -28.892 1.00 98.31 86 ASN A N 1
ATOM 665 C CA . ASN A 1 86 ? 22.749 0.472 -27.572 1.00 98.31 86 ASN A CA 1
ATOM 666 C C . ASN A 1 86 ? 22.287 1.417 -26.450 1.00 98.31 86 ASN A C 1
ATOM 668 O O . ASN A 1 86 ? 21.739 0.980 -25.437 1.00 98.31 86 ASN A O 1
ATOM 672 N N . TRP A 1 87 ? 22.425 2.735 -26.644 1.00 98.06 87 TRP A N 1
ATOM 673 C CA . TRP A 1 87 ? 21.897 3.712 -25.693 1.00 98.06 87 TRP A CA 1
ATOM 674 C C . TRP A 1 87 ? 20.378 3.587 -25.533 1.00 98.06 87 TRP A C 1
ATOM 676 O O . TRP A 1 87 ? 19.890 3.559 -24.401 1.00 98.06 87 TRP A O 1
ATOM 686 N N . ARG A 1 88 ? 19.622 3.479 -26.635 1.00 98.31 88 ARG A N 1
ATOM 687 C CA . ARG A 1 88 ? 18.156 3.325 -26.585 1.00 98.31 88 ARG A CA 1
ATOM 688 C C . ARG A 1 88 ? 17.757 2.033 -25.881 1.00 98.31 88 ARG A C 1
ATOM 690 O O . ARG A 1 88 ? 16.852 2.065 -25.048 1.00 98.31 88 ARG A O 1
ATOM 697 N N . ASP A 1 89 ? 18.442 0.935 -26.166 1.00 98.25 89 ASP A N 1
ATOM 698 C CA . ASP A 1 89 ? 18.155 -0.365 -25.559 1.00 98.25 89 ASP A CA 1
ATOM 699 C C . ASP A 1 89 ? 18.407 -0.343 -24.054 1.00 98.25 89 ASP A C 1
ATOM 701 O O . ASP A 1 89 ? 17.540 -0.745 -23.275 1.00 98.25 89 ASP A O 1
ATOM 705 N N . LEU A 1 90 ? 19.523 0.249 -23.621 1.00 98.25 90 LEU A N 1
ATOM 706 C CA . LEU A 1 90 ? 19.823 0.423 -22.203 1.00 98.25 90 LEU A CA 1
ATOM 707 C C . LEU A 1 90 ? 18.762 1.277 -21.491 1.00 98.25 90 LEU A C 1
ATOM 709 O O . LEU A 1 90 ? 18.360 0.962 -20.367 1.00 98.25 90 LEU A O 1
ATOM 713 N N . GLN A 1 91 ? 18.288 2.361 -22.117 1.00 98.06 91 GLN A N 1
ATOM 714 C CA . GLN A 1 91 ? 17.214 3.176 -21.536 1.00 98.06 91 GLN A CA 1
ATOM 715 C C . GLN A 1 91 ? 15.889 2.412 -21.475 1.00 98.06 91 GLN A C 1
ATOM 717 O O . GLN A 1 91 ? 15.201 2.455 -20.452 1.00 98.06 91 GLN A O 1
ATOM 722 N N . ASN A 1 92 ? 15.538 1.684 -22.534 1.00 98.25 92 ASN A N 1
ATOM 723 C CA . ASN A 1 92 ? 14.327 0.872 -22.583 1.00 98.25 92 ASN A CA 1
ATOM 724 C C . ASN A 1 92 ? 14.344 -0.226 -21.519 1.00 98.25 92 ASN A C 1
ATOM 726 O O . ASN A 1 92 ? 13.340 -0.433 -20.836 1.00 98.25 92 ASN A O 1
ATOM 730 N N . GLU A 1 93 ? 15.488 -0.874 -21.306 1.00 98.44 93 GLU A N 1
ATOM 731 C CA . GLU A 1 93 ? 15.649 -1.879 -20.265 1.00 98.44 93 GLU A CA 1
ATOM 732 C C . GLU A 1 93 ? 15.496 -1.262 -18.864 1.00 98.44 93 GLU A C 1
ATOM 734 O O . GLU A 1 93 ? 14.752 -1.784 -18.028 1.00 98.44 93 GLU A O 1
ATOM 739 N N . LYS A 1 94 ? 16.117 -0.101 -18.602 1.00 98.44 94 LYS A N 1
ATOM 740 C CA . LYS A 1 94 ? 15.926 0.644 -17.342 1.00 98.44 94 LYS A CA 1
ATOM 741 C C . LYS A 1 94 ? 14.455 0.993 -17.112 1.00 98.44 94 LYS A C 1
ATOM 743 O O . LYS A 1 94 ? 13.934 0.762 -16.018 1.00 98.44 94 LYS A O 1
ATOM 748 N N . LEU A 1 95 ? 13.767 1.498 -18.135 1.00 98.56 95 LEU A N 1
ATOM 749 C CA . LEU A 1 95 ? 12.339 1.814 -18.072 1.00 98.56 95 LEU A CA 1
ATOM 750 C C . LEU A 1 95 ? 11.488 0.565 -17.819 1.00 98.56 95 LEU A C 1
ATOM 752 O O . LEU A 1 95 ? 10.573 0.613 -16.996 1.00 98.56 95 LEU A O 1
ATOM 756 N N . ALA A 1 96 ? 11.791 -0.559 -18.469 1.00 98.50 96 ALA A N 1
ATOM 757 C CA . ALA A 1 96 ? 11.097 -1.826 -18.257 1.00 98.50 96 ALA A CA 1
ATOM 758 C C . ALA A 1 96 ? 11.259 -2.319 -16.810 1.00 98.50 96 ALA A C 1
ATOM 760 O O . ALA A 1 96 ? 10.262 -2.640 -16.155 1.00 98.50 96 ALA A O 1
ATOM 761 N N . ARG A 1 97 ? 12.483 -2.278 -16.261 1.00 98.50 97 ARG A N 1
ATOM 762 C CA . ARG A 1 97 ? 12.754 -2.625 -14.854 1.00 98.50 97 ARG A CA 1
ATOM 763 C C . ARG A 1 97 ? 11.981 -1.722 -13.890 1.00 98.50 97 ARG A C 1
ATOM 765 O O . ARG A 1 97 ? 11.378 -2.217 -12.937 1.00 98.50 97 ARG A O 1
ATOM 772 N N . LEU A 1 98 ? 11.966 -0.409 -14.129 1.00 98.56 98 LEU A N 1
ATOM 773 C CA . LEU A 1 98 ? 11.231 0.547 -13.291 1.00 98.56 98 LEU A CA 1
ATOM 774 C C . LEU A 1 98 ? 9.716 0.323 -13.358 1.00 98.56 98 LEU A C 1
ATOM 776 O O . LEU A 1 98 ? 9.057 0.292 -12.319 1.00 98.56 98 LEU A O 1
ATOM 780 N N . ARG A 1 99 ? 9.163 0.088 -14.552 1.00 98.56 99 ARG A N 1
ATOM 781 C CA . ARG A 1 99 ? 7.744 -0.258 -14.737 1.00 98.56 99 ARG A CA 1
ATOM 782 C C . ARG A 1 99 ? 7.381 -1.554 -14.014 1.00 98.56 99 ARG A C 1
ATOM 784 O O . ARG A 1 99 ? 6.339 -1.604 -13.364 1.00 98.56 99 ARG A O 1
ATOM 791 N N . GLY A 1 100 ? 8.243 -2.570 -14.067 1.00 98.62 100 GLY A N 1
ATOM 792 C CA . GLY A 1 100 ? 8.073 -3.818 -13.318 1.00 98.62 100 GLY A CA 1
ATOM 793 C C . GLY A 1 100 ? 8.025 -3.587 -11.805 1.00 98.62 100 GLY A C 1
ATOM 794 O O . GLY A 1 100 ? 7.065 -3.989 -11.146 1.00 98.62 100 GLY A O 1
ATOM 795 N N . LYS A 1 101 ? 9.002 -2.849 -11.259 1.00 98.50 101 LYS A N 1
ATOM 796 C CA . LYS A 1 101 ? 9.037 -2.476 -9.831 1.00 98.50 101 LYS A CA 1
ATOM 797 C C . LYS A 1 101 ? 7.799 -1.680 -9.410 1.00 98.50 101 LYS A C 1
ATOM 799 O O . LYS A 1 101 ? 7.253 -1.927 -8.336 1.00 98.50 101 LYS A O 1
ATOM 804 N N . LEU A 1 102 ? 7.340 -0.751 -10.248 1.00 98.56 102 LEU A N 1
ATOM 805 C CA . LEU A 1 102 ? 6.141 0.043 -9.985 1.00 98.56 102 LEU A CA 1
ATOM 806 C C . LEU A 1 102 ? 4.884 -0.832 -9.923 1.00 98.56 102 LEU A C 1
ATOM 808 O O . LEU A 1 102 ? 4.088 -0.681 -8.997 1.00 98.56 102 LEU A O 1
ATOM 812 N N . ARG A 1 103 ? 4.717 -1.768 -10.867 1.00 98.50 103 ARG A N 1
ATOM 813 C CA . ARG A 1 103 ? 3.591 -2.717 -10.867 1.00 98.50 103 ARG A CA 1
ATOM 814 C C . ARG A 1 103 ? 3.575 -3.562 -9.595 1.00 98.50 103 ARG A C 1
ATOM 816 O O . ARG A 1 103 ? 2.535 -3.635 -8.945 1.00 98.50 103 ARG A O 1
ATOM 823 N N . LEU A 1 104 ? 4.726 -4.110 -9.202 1.00 98.50 104 LEU A N 1
ATOM 824 C CA . LEU A 1 104 ? 4.855 -4.898 -7.975 1.00 98.50 104 LEU A CA 1
ATOM 825 C C . LEU A 1 104 ? 4.470 -4.082 -6.733 1.00 98.50 104 LEU A C 1
ATOM 827 O O . LEU A 1 104 ? 3.647 -4.524 -5.934 1.00 98.50 104 LEU A O 1
ATOM 831 N N . ARG A 1 105 ? 5.010 -2.864 -6.591 1.00 98.31 105 ARG A N 1
ATOM 832 C CA . ARG A 1 105 ? 4.675 -1.983 -5.460 1.00 98.31 105 ARG A CA 1
ATOM 833 C C . ARG A 1 105 ? 3.193 -1.612 -5.443 1.00 98.31 105 ARG A C 1
ATOM 835 O O . ARG A 1 105 ? 2.579 -1.636 -4.382 1.00 98.31 105 ARG A O 1
ATOM 842 N N . LYS A 1 106 ? 2.592 -1.321 -6.601 1.00 98.50 106 LYS A N 1
ATOM 843 C CA . LYS A 1 106 ? 1.152 -1.037 -6.711 1.00 98.50 106 LYS A CA 1
ATOM 844 C C . LYS A 1 106 ? 0.315 -2.228 -6.237 1.00 98.50 106 LYS A C 1
ATOM 846 O O . LYS A 1 106 ? -0.630 -2.033 -5.475 1.00 98.50 106 LYS A O 1
ATOM 851 N N . GLN A 1 107 ? 0.691 -3.445 -6.631 1.00 98.31 107 GLN A N 1
ATOM 852 C CA . GLN A 1 107 ? 0.024 -4.667 -6.186 1.00 98.31 107 GLN A CA 1
ATOM 853 C C . GLN A 1 107 ? 0.154 -4.860 -4.670 1.00 98.31 107 GLN A C 1
ATOM 855 O O . GLN A 1 107 ? -0.855 -5.065 -3.999 1.00 98.31 107 GLN A O 1
ATOM 860 N N . GLN A 1 108 ? 1.356 -4.703 -4.109 1.00 98.38 108 GLN A N 1
ATOM 861 C CA . GLN A 1 108 ? 1.583 -4.786 -2.661 1.00 98.38 108 GLN A CA 1
ATOM 862 C C . GLN A 1 108 ? 0.741 -3.769 -1.883 1.00 98.38 108 GLN A C 1
ATOM 864 O O . GLN A 1 108 ? 0.110 -4.125 -0.889 1.00 98.38 108 GLN A O 1
ATOM 869 N N . VAL A 1 109 ? 0.668 -2.523 -2.360 1.00 98.50 109 VAL A N 1
ATOM 870 C CA . VAL A 1 109 ? -0.171 -1.483 -1.747 1.00 98.50 109 VAL A CA 1
ATOM 871 C C . VAL A 1 109 ? -1.649 -1.860 -1.822 1.00 98.50 109 VAL A C 1
ATOM 873 O O . VAL A 1 109 ? -2.346 -1.752 -0.818 1.00 98.50 109 VAL A O 1
ATOM 876 N N . SER A 1 110 ? -2.136 -2.334 -2.973 1.00 98.31 110 SER A N 1
ATOM 877 C CA . SER A 1 110 ? -3.537 -2.759 -3.107 1.00 98.31 110 SER A CA 1
ATOM 878 C C . SER A 1 110 ? -3.882 -3.931 -2.183 1.00 98.31 110 SER A C 1
ATOM 880 O O . SER A 1 110 ? -4.910 -3.904 -1.513 1.00 98.31 110 SER A O 1
ATOM 882 N N . GLN A 1 111 ? -2.978 -4.906 -2.054 1.00 98.50 111 GLN A N 1
ATOM 883 C CA . GLN A 1 111 ? -3.147 -6.038 -1.150 1.00 98.50 111 GLN A CA 1
ATOM 884 C C . GLN A 1 111 ? -3.123 -5.593 0.319 1.00 98.50 111 GLN A C 1
ATOM 886 O O . GLN A 1 111 ? -3.911 -6.080 1.126 1.00 98.50 111 GLN A O 1
ATOM 891 N N . GLY A 1 112 ? -2.230 -4.666 0.676 1.00 98.31 112 GLY A N 1
ATOM 892 C CA . GLY A 1 112 ? -2.168 -4.076 2.012 1.00 98.31 112 GLY A CA 1
ATOM 893 C C . GLY A 1 112 ? -3.450 -3.328 2.372 1.00 98.31 112 GLY A C 1
ATOM 894 O O . GLY A 1 112 ? -3.994 -3.550 3.451 1.00 98.31 112 GLY A O 1
ATOM 895 N N . LYS A 1 113 ? -3.980 -2.514 1.449 1.00 98.50 113 LYS A N 1
ATOM 896 C CA . LYS A 1 113 ? -5.256 -1.804 1.627 1.00 98.50 113 LYS A CA 1
ATOM 897 C C . LYS A 1 113 ? -6.415 -2.769 1.869 1.00 98.50 113 LYS A C 1
ATOM 899 O O . LYS A 1 113 ? -7.096 -2.621 2.875 1.00 98.50 113 LYS A O 1
ATOM 904 N N . ALA A 1 114 ? -6.559 -3.799 1.034 1.00 98.31 114 ALA A N 1
ATOM 905 C CA . ALA A 1 114 ? -7.603 -4.811 1.208 1.00 98.31 114 ALA A CA 1
ATOM 906 C C . ALA A 1 114 ? -7.491 -5.541 2.561 1.00 98.31 114 ALA A C 1
ATOM 908 O O . ALA A 1 114 ? -8.487 -5.776 3.239 1.00 98.31 114 ALA A O 1
ATOM 909 N N . LYS A 1 115 ? -6.267 -5.860 3.010 1.00 98.50 115 LYS A N 1
ATOM 910 C CA . LYS A 1 115 ? -6.042 -6.468 4.334 1.00 98.50 115 LYS A CA 1
ATOM 911 C C . LYS A 1 115 ? -6.456 -5.546 5.483 1.00 98.50 115 LYS A C 1
ATOM 913 O O . LYS A 1 115 ? -7.020 -6.033 6.460 1.00 98.50 115 LYS A O 1
ATOM 918 N N . ILE A 1 116 ? -6.148 -4.251 5.396 1.00 98.38 116 ILE A N 1
ATOM 919 C CA . ILE A 1 116 ? -6.528 -3.259 6.414 1.00 98.38 116 ILE A CA 1
ATOM 920 C C . ILE A 1 116 ? -8.046 -3.101 6.451 1.00 98.38 116 ILE A C 1
ATOM 922 O O . ILE A 1 116 ? -8.634 -3.150 7.526 1.00 98.38 116 ILE A O 1
ATOM 926 N N . GLU A 1 117 ? -8.678 -2.968 5.289 1.00 98.38 117 GLU A N 1
ATOM 927 C CA . GLU A 1 117 ? -10.125 -2.815 5.166 1.00 98.38 117 GLU A CA 1
ATOM 928 C C . GLU A 1 117 ? -10.878 -4.019 5.738 1.00 98.38 117 GLU A C 1
ATOM 930 O O . GLU A 1 117 ? -11.792 -3.836 6.539 1.00 98.38 117 GLU A O 1
ATOM 935 N N . ASN A 1 118 ? -10.441 -5.244 5.429 1.00 98.25 118 ASN A N 1
ATOM 936 C CA . ASN A 1 118 ? -11.032 -6.458 5.996 1.00 98.25 118 ASN A CA 1
ATO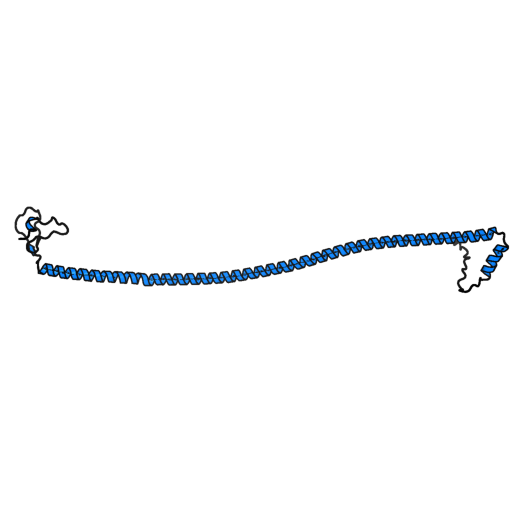M 937 C C . ASN A 1 118 ? -10.911 -6.500 7.525 1.00 98.25 118 ASN A C 1
ATOM 939 O O . ASN A 1 118 ? -11.884 -6.798 8.214 1.00 98.25 118 ASN A O 1
ATOM 943 N N . LYS A 1 119 ? -9.729 -6.179 8.070 1.00 98.25 119 LYS A N 1
ATOM 944 C CA . LYS A 1 119 ? -9.523 -6.127 9.527 1.00 98.25 119 LYS A CA 1
ATOM 945 C C . LYS A 1 119 ? -10.362 -5.035 10.187 1.00 98.25 119 LYS A C 1
ATOM 947 O O . LYS A 1 119 ? -10.883 -5.249 11.274 1.00 98.25 119 LYS A O 1
ATOM 952 N N . SER A 1 120 ? -10.502 -3.883 9.537 1.00 98.19 120 SER A N 1
ATOM 953 C CA . SER A 1 120 ? -11.328 -2.781 10.028 1.00 98.19 120 SER A CA 1
ATOM 954 C C . SER A 1 120 ? -12.808 -3.163 10.067 1.00 98.19 120 SER A C 1
ATOM 956 O O . SER A 1 120 ? -13.464 -2.895 11.071 1.00 98.19 120 SER A O 1
ATOM 958 N N . HIS A 1 121 ? -13.314 -3.838 9.031 1.00 98.25 121 HIS A N 1
ATOM 959 C CA . HIS A 1 121 ? -14.681 -4.362 9.016 1.00 98.25 121 HIS A CA 1
ATOM 960 C C . HIS A 1 121 ? -14.906 -5.401 10.122 1.00 98.25 121 HIS A C 1
ATOM 962 O O . HIS A 1 121 ? -15.854 -5.263 10.888 1.00 98.25 121 HIS A O 1
ATOM 968 N N . ASP A 1 122 ? -14.019 -6.392 10.263 1.00 98.31 122 ASP A N 1
ATOM 969 C CA . ASP A 1 122 ? -14.099 -7.401 11.333 1.00 98.31 122 ASP A CA 1
ATOM 970 C C . ASP A 1 122 ? -14.094 -6.760 12.731 1.00 98.31 122 ASP A C 1
ATOM 972 O O . ASP A 1 122 ? -14.906 -7.095 13.594 1.00 98.31 122 ASP A O 1
ATOM 976 N N . GLN A 1 123 ? -13.219 -5.776 12.945 1.00 98.31 123 GLN A N 1
ATOM 977 C CA . GLN A 1 123 ? -13.161 -5.039 14.201 1.00 98.31 123 GLN A CA 1
ATOM 978 C C . GLN A 1 123 ? -14.446 -4.241 14.461 1.00 98.31 123 GLN A C 1
ATOM 980 O O . GLN A 1 123 ? -14.938 -4.243 15.588 1.00 98.31 123 GLN A O 1
ATOM 985 N N . LYS A 1 124 ? -15.021 -3.601 13.437 1.00 98.44 124 LYS A N 1
ATOM 986 C CA . LYS A 1 124 ? -16.297 -2.882 13.551 1.00 98.44 124 LYS A CA 1
ATOM 987 C C . LYS A 1 124 ? -17.430 -3.817 13.981 1.00 98.44 124 LYS A C 1
ATOM 989 O O . LYS A 1 124 ? -18.125 -3.506 14.942 1.00 98.44 124 LYS A O 1
ATOM 994 N N . VAL A 1 125 ? -17.548 -4.986 13.347 1.00 98.31 125 VAL A N 1
ATOM 995 C CA . VAL A 1 125 ? -18.554 -6.004 13.704 1.00 98.31 125 VAL A CA 1
ATOM 996 C C . VAL A 1 125 ? -18.394 -6.454 15.161 1.00 98.31 125 VAL A C 1
ATOM 998 O O . VAL A 1 125 ? -19.375 -6.559 15.895 1.00 98.31 125 VAL A O 1
ATOM 1001 N N . LYS A 1 126 ? -17.155 -6.674 15.620 1.00 98.25 126 LYS A N 1
ATOM 1002 C CA . LYS A 1 126 ? -16.878 -7.038 17.021 1.00 98.25 126 LYS A CA 1
ATOM 1003 C C . LYS A 1 126 ? -17.290 -5.945 18.006 1.00 98.25 126 LYS A C 1
ATOM 1005 O O . LYS A 1 126 ? -17.835 -6.268 19.059 1.00 98.25 126 LYS A O 1
ATOM 1010 N N . TYR A 1 127 ? -17.056 -4.676 17.675 1.00 98.50 127 TYR A N 1
ATOM 1011 C CA . TYR A 1 127 ? -17.503 -3.563 18.513 1.00 98.50 127 TYR A CA 1
ATOM 1012 C C . TYR A 1 127 ? -19.024 -3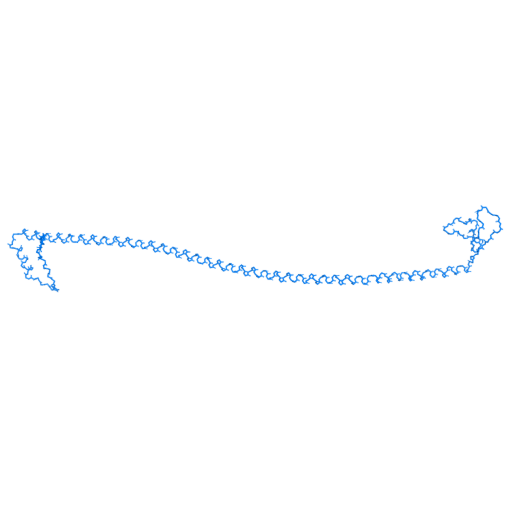.440 18.556 1.00 98.50 127 TYR A C 1
ATOM 1014 O O . TYR A 1 127 ? -19.570 -3.258 19.636 1.00 98.50 127 TYR A O 1
ATOM 1022 N N . GLU A 1 128 ? -19.715 -3.592 17.427 1.00 98.25 128 GLU A N 1
ATOM 1023 C CA . GLU A 1 128 ? -21.185 -3.559 17.384 1.00 98.25 128 GLU A CA 1
ATOM 1024 C C . GLU A 1 128 ? -21.808 -4.685 18.228 1.00 98.25 128 GLU A C 1
ATOM 1026 O O . GLU A 1 128 ? -22.790 -4.472 18.947 1.00 98.25 128 GLU A O 1
ATOM 1031 N N . LEU A 1 129 ? -21.203 -5.877 18.204 1.00 98.31 129 LEU A N 1
ATOM 1032 C CA . LEU A 1 129 ? -21.608 -6.992 19.060 1.00 98.31 129 LEU A CA 1
ATOM 1033 C C . LEU A 1 129 ? -21.376 -6.684 20.546 1.00 98.31 129 LEU A C 1
ATOM 1035 O O . LEU A 1 129 ? -22.255 -6.937 21.371 1.00 98.31 129 LEU A O 1
ATOM 1039 N N . LEU A 1 130 ? -20.207 -6.137 20.888 1.00 98.44 130 LEU A N 1
ATOM 1040 C CA . LEU A 1 130 ? -19.870 -5.765 22.261 1.00 98.44 130 LEU A CA 1
ATOM 1041 C C . LEU A 1 130 ? -20.822 -4.692 22.801 1.00 98.44 130 LEU A C 1
ATOM 1043 O O . LEU A 1 130 ? -21.336 -4.831 23.908 1.00 98.44 130 LEU A O 1
ATOM 1047 N N . GLU A 1 131 ? -21.105 -3.671 21.998 1.00 98.31 131 GLU A N 1
ATOM 1048 C CA . GLU A 1 131 ? -22.049 -2.602 22.320 1.00 98.31 131 GLU A CA 1
ATOM 1049 C C . GLU A 1 131 ? -23.455 -3.169 22.566 1.00 98.31 131 GLU A C 1
ATOM 1051 O O . GLU A 1 131 ? -24.122 -2.828 23.543 1.00 98.31 131 GLU A O 1
ATOM 1056 N N . SER A 1 132 ? -23.896 -4.114 21.734 1.00 98.25 132 SER A N 1
ATOM 1057 C CA . SER A 1 132 ? -25.180 -4.800 21.922 1.00 98.25 132 SER A CA 1
ATOM 1058 C C . SER A 1 132 ? -25.226 -5.589 23.237 1.00 98.25 132 SER A C 1
ATOM 1060 O O . SER A 1 132 ? -26.224 -5.531 23.960 1.00 98.25 132 SER A O 1
ATOM 1062 N N . ALA A 1 133 ? -24.144 -6.294 23.581 1.00 98.31 133 ALA A N 1
ATOM 1063 C CA . ALA A 1 133 ? -24.035 -7.034 24.836 1.00 98.31 133 ALA A CA 1
ATOM 1064 C C . ALA A 1 133 ? -24.030 -6.101 26.058 1.00 98.31 133 ALA A C 1
ATOM 1066 O O . ALA A 1 133 ? -24.729 -6.373 27.034 1.00 98.31 133 ALA A O 1
ATOM 1067 N N . MET A 1 134 ? -23.309 -4.978 25.995 1.00 98.19 134 MET A N 1
ATOM 1068 C CA . MET A 1 134 ? -23.307 -3.963 27.053 1.00 98.19 134 MET A CA 1
ATOM 1069 C C . MET A 1 134 ? -24.702 -3.379 27.273 1.00 98.19 134 MET A C 1
ATOM 1071 O O . MET A 1 134 ? -25.174 -3.328 28.408 1.00 98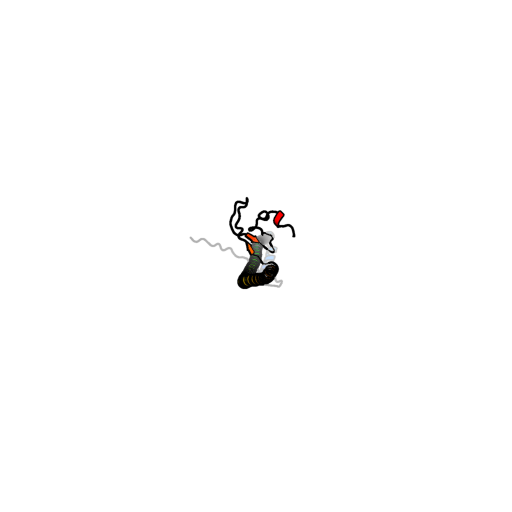.19 134 MET A O 1
ATOM 1075 N N . ASN A 1 135 ? -25.399 -3.024 26.194 1.00 98.12 135 ASN A N 1
ATOM 1076 C CA . ASN A 1 135 ? -26.764 -2.510 26.270 1.00 98.12 135 ASN A CA 1
ATOM 1077 C C . ASN A 1 135 ? -27.742 -3.529 26.875 1.00 98.12 135 ASN A C 1
ATOM 1079 O O . ASN A 1 135 ? -28.648 -3.154 27.620 1.00 98.12 135 ASN A O 1
ATOM 1083 N N . LEU A 1 136 ? -27.567 -4.824 26.592 1.00 98.25 136 LEU A N 1
ATOM 1084 C CA . LEU A 1 136 ? -28.363 -5.881 27.216 1.00 98.25 136 LEU A CA 1
ATOM 1085 C C . LEU A 1 136 ? -28.084 -5.993 28.721 1.00 98.25 136 LEU A C 1
ATOM 1087 O O . LEU A 1 136 ? -29.026 -6.085 29.508 1.00 98.25 136 LEU A O 1
ATOM 1091 N N . VAL A 1 137 ? -26.812 -5.969 29.124 1.00 98.06 137 VAL A N 1
ATOM 1092 C CA . VAL A 1 137 ? -26.417 -6.029 30.540 1.00 98.06 137 VAL A CA 1
ATOM 1093 C C . VAL A 1 137 ? -26.968 -4.832 31.308 1.00 98.06 137 VAL A C 1
ATOM 1095 O O . VAL A 1 137 ? -27.533 -5.015 32.386 1.00 98.06 137 VAL A O 1
ATOM 1098 N N . GLU A 1 138 ? -26.876 -3.629 30.745 1.00 97.81 138 GLU A N 1
ATOM 1099 C CA . GLU A 1 138 ? -27.405 -2.426 31.386 1.00 97.81 138 GLU A CA 1
ATOM 1100 C C . GLU A 1 138 ? -28.930 -2.507 31.543 1.00 97.81 138 GLU A C 1
ATOM 1102 O O . GLU A 1 138 ? -29.448 -2.229 32.621 1.00 97.81 138 GLU A O 1
ATOM 1107 N N . LYS A 1 139 ? -29.654 -3.011 30.532 1.00 97.56 139 LYS A N 1
ATOM 1108 C CA . LYS A 1 139 ? -31.101 -3.275 30.640 1.00 97.56 139 LYS A CA 1
ATOM 1109 C C . LYS A 1 139 ? -31.443 -4.291 31.730 1.00 97.56 139 LYS A C 1
ATOM 1111 O O . LYS A 1 139 ? -32.398 -4.090 32.472 1.00 97.56 139 LYS A O 1
ATOM 1116 N N . ILE A 1 140 ? -30.692 -5.388 31.838 1.00 97.12 140 ILE A N 1
ATOM 1117 C CA . ILE A 1 140 ? -30.916 -6.385 32.898 1.00 97.12 140 ILE A CA 1
ATOM 1118 C C . ILE A 1 140 ? -30.673 -5.751 34.269 1.00 97.12 140 ILE A C 1
ATOM 1120 O O . ILE A 1 140 ? -31.456 -5.955 35.197 1.00 97.12 140 ILE A O 1
ATOM 1124 N N . ARG A 1 141 ? -29.607 -4.958 34.400 1.00 96.31 141 ARG A N 1
ATOM 1125 C CA . ARG A 1 141 ? -29.258 -4.267 35.641 1.00 96.31 141 ARG A CA 1
ATOM 1126 C C . ARG A 1 141 ? -30.354 -3.294 36.069 1.00 96.31 141 ARG A C 1
ATOM 1128 O O . ARG A 1 141 ? -30.761 -3.336 37.229 1.00 96.31 141 ARG A O 1
ATOM 1135 N N . THR A 1 142 ? -30.854 -2.453 35.164 1.00 96.00 142 THR A N 1
ATOM 1136 C CA . THR A 1 142 ? -31.932 -1.502 35.479 1.00 96.00 142 THR A CA 1
ATOM 1137 C C . THR A 1 142 ? -33.214 -2.225 35.876 1.00 96.00 142 THR A C 1
ATOM 1139 O O . THR A 1 142 ? -33.781 -1.911 36.920 1.00 96.00 142 THR A O 1
ATOM 1142 N N . GLN A 1 143 ? -33.606 -3.272 35.145 1.00 94.75 143 GLN A N 1
ATOM 1143 C CA . GLN A 1 143 ? -34.771 -4.099 35.483 1.00 94.75 143 GLN A CA 1
ATOM 1144 C C . GLN A 1 143 ? -34.643 -4.775 36.853 1.00 94.75 143 GLN A C 1
ATOM 1146 O O . GLN A 1 143 ? -35.616 -4.857 37.604 1.00 94.75 143 GLN A O 1
ATOM 1151 N N . GLN A 1 144 ? -33.452 -5.264 37.210 1.00 93.56 144 GLN A N 1
ATOM 1152 C CA . GLN A 1 144 ? -33.216 -5.822 38.541 1.00 93.56 144 GLN A CA 1
ATOM 1153 C C . GLN A 1 144 ? -33.365 -4.752 39.624 1.00 93.56 144 GLN A C 1
ATOM 1155 O O . GLN A 1 144 ? -34.048 -4.989 40.621 1.00 93.56 144 GLN A O 1
ATOM 1160 N N . ILE A 1 145 ? -32.775 -3.571 39.434 1.00 92.06 145 ILE A N 1
ATOM 1161 C CA . ILE A 1 145 ? -32.900 -2.466 40.392 1.00 92.06 145 ILE A CA 1
ATOM 1162 C C . ILE A 1 145 ? -34.375 -2.087 40.570 1.00 92.06 145 ILE A C 1
ATOM 1164 O O . ILE A 1 145 ? -34.859 -2.064 41.700 1.00 92.06 145 ILE A O 1
ATOM 1168 N N . GLU A 1 146 ? -35.117 -1.888 39.480 1.00 92.12 146 GLU A N 1
ATOM 1169 C CA . GLU A 1 146 ? -36.551 -1.571 39.525 1.00 92.12 146 GLU A CA 1
ATOM 1170 C C . GLU A 1 146 ? -37.373 -2.649 40.241 1.00 92.12 146 GLU A C 1
ATOM 1172 O O . GLU A 1 146 ? -38.285 -2.332 41.002 1.00 92.12 146 GLU A O 1
ATOM 1177 N N . LYS A 1 147 ? -37.033 -3.928 40.057 1.00 91.81 147 LYS A N 1
ATOM 1178 C CA . LYS A 1 147 ? -37.743 -5.041 40.697 1.00 91.81 147 LYS A CA 1
ATOM 1179 C C . LYS A 1 147 ? -37.458 -5.152 42.197 1.00 91.81 147 LYS A C 1
ATOM 1181 O O . LYS A 1 147 ? -38.365 -5.454 42.973 1.00 91.81 147 LYS A O 1
ATOM 1186 N N . TYR A 1 148 ? -36.207 -4.984 42.624 1.00 89.75 148 TYR A N 1
ATOM 1187 C CA . TYR A 1 148 ? -35.799 -5.297 44.000 1.00 89.75 148 TYR A CA 1
ATOM 1188 C C . TYR A 1 148 ? -35.807 -4.086 44.940 1.00 89.75 148 TYR A C 1
ATOM 1190 O O . TYR A 1 148 ? -36.098 -4.244 46.127 1.00 89.75 148 TYR A O 1
ATOM 1198 N N . TYR A 1 149 ? -35.545 -2.877 44.442 1.00 87.25 149 TYR A N 1
ATOM 1199 C CA . TYR A 1 149 ? -35.412 -1.686 45.287 1.00 87.25 149 TYR A CA 1
ATOM 1200 C C . TYR A 1 149 ? -36.722 -1.266 45.990 1.00 87.25 149 TYR A C 1
ATOM 1202 O O . TYR A 1 149 ? -36.684 -1.004 47.196 1.00 87.25 149 TYR A O 1
ATOM 1210 N N . PRO A 1 150 ? -37.903 -1.283 45.331 1.00 90.50 150 PRO A N 1
ATOM 1211 C CA . PRO A 1 150 ? -39.171 -0.978 46.000 1.00 90.50 150 PRO A CA 1
ATOM 1212 C C . PRO A 1 150 ? -39.508 -1.981 47.107 1.00 90.50 150 PRO A C 1
ATOM 1214 O O . PRO A 1 150 ? -39.985 -1.597 48.173 1.00 90.50 150 PRO A O 1
ATOM 1217 N N . ASN A 1 151 ? -39.207 -3.264 46.880 1.00 88.38 151 ASN A N 1
ATOM 1218 C CA . ASN A 1 151 ? -39.427 -4.322 47.864 1.00 88.38 151 ASN A CA 1
ATOM 1219 C C . ASN A 1 151 ? -38.550 -4.128 49.104 1.00 88.38 151 ASN A C 1
ATOM 1221 O O . ASN A 1 151 ? -39.023 -4.315 50.227 1.00 88.38 151 ASN A O 1
ATOM 1225 N N . LEU A 1 152 ? -37.297 -3.704 48.916 1.00 88.50 152 LEU A N 1
ATOM 1226 C CA . LEU A 1 152 ? -36.390 -3.395 50.017 1.00 88.50 152 LEU A CA 1
ATOM 1227 C C . LEU A 1 152 ? -36.913 -2.227 50.865 1.00 88.50 152 LEU A C 1
ATOM 1229 O O . LEU A 1 152 ? -37.025 -2.367 52.083 1.00 88.50 152 LEU A O 1
ATOM 1233 N N . ILE A 1 153 ? -37.291 -1.114 50.223 1.00 90.12 153 ILE A N 1
ATOM 1234 C CA . ILE A 1 153 ? -37.845 0.059 50.917 1.00 90.12 153 ILE A CA 1
ATOM 1235 C C . ILE A 1 153 ? -39.121 -0.326 51.667 1.00 90.12 153 ILE A C 1
ATOM 1237 O O . ILE A 1 153 ? -39.234 -0.054 52.859 1.00 90.12 153 ILE A O 1
ATOM 1241 N N . CYS A 1 154 ? -40.055 -1.010 50.999 1.00 89.94 154 CYS A N 1
ATOM 1242 C CA . CYS A 1 154 ? -41.316 -1.440 51.599 1.00 89.94 154 CYS A CA 1
ATOM 1243 C C . CYS A 1 154 ? -41.081 -2.320 52.835 1.00 89.94 154 CYS A C 1
ATOM 1245 O O . CYS A 1 154 ? -41.634 -2.057 53.904 1.00 89.94 154 CYS A O 1
ATOM 1247 N N . THR A 1 155 ? -40.197 -3.314 52.726 1.00 91.81 155 THR A N 1
ATOM 1248 C CA . THR A 1 155 ? -39.866 -4.219 53.837 1.00 91.81 155 THR A CA 1
ATOM 1249 C C . THR A 1 155 ? -39.266 -3.456 55.018 1.00 91.81 155 THR A C 1
ATOM 1251 O O . THR A 1 155 ? -39.650 -3.679 56.168 1.00 91.81 155 THR A O 1
ATOM 1254 N N . GLN A 1 156 ? -38.363 -2.509 54.750 1.00 93.50 156 GLN A N 1
ATOM 1255 C CA . GLN A 1 156 ? -37.751 -1.685 55.789 1.00 93.50 156 GLN A CA 1
ATOM 1256 C C . GLN A 1 156 ? -38.777 -0.758 56.462 1.00 93.50 156 GLN A C 1
ATOM 1258 O O . GLN A 1 156 ? -38.811 -0.665 57.692 1.00 93.50 156 GLN A O 1
ATOM 1263 N N . SER A 1 157 ? -39.659 -0.125 55.682 1.00 94.31 157 SER A N 1
ATOM 1264 C CA . SER A 1 157 ? -40.754 0.707 56.194 1.00 94.31 157 SER A CA 1
ATOM 1265 C C . SER A 1 157 ? -41.722 -0.091 57.070 1.00 94.31 157 SER A C 1
ATOM 1267 O O . SER A 1 157 ? -42.059 0.358 58.166 1.00 94.31 157 SER A O 1
ATOM 1269 N N . LEU A 1 158 ? -42.119 -1.295 56.647 1.00 94.31 158 LEU A N 1
ATOM 1270 C CA . LEU A 1 158 ? -42.976 -2.187 57.435 1.00 94.31 158 LEU A CA 1
ATOM 1271 C C . LEU A 1 158 ? -42.315 -2.591 58.761 1.00 94.31 158 LEU A C 1
ATOM 1273 O O . LEU A 1 158 ? -42.974 -2.592 59.802 1.00 94.31 158 LEU A O 1
ATOM 1277 N N . GLY A 1 159 ? -41.008 -2.869 58.757 1.00 94.62 159 GLY A N 1
ATOM 1278 C CA . GLY A 1 159 ? -40.247 -3.150 59.978 1.00 94.62 159 GLY A CA 1
ATOM 1279 C C . GLY A 1 159 ? -40.268 -1.980 60.969 1.00 94.62 159 GLY A C 1
ATOM 1280 O O . GLY A 1 159 ? -40.568 -2.166 62.152 1.00 94.62 159 GLY A O 1
ATOM 1281 N N . LEU A 1 160 ? -40.030 -0.756 60.487 1.00 95.75 160 LEU A N 1
ATOM 1282 C CA . LEU A 1 160 ? -40.111 0.461 61.305 1.00 95.75 160 LEU A CA 1
ATOM 1283 C C . LEU A 1 160 ? -41.524 0.691 61.862 1.00 95.75 160 LEU A C 1
ATOM 1285 O O . LEU A 1 160 ? -41.678 1.055 63.034 1.00 95.75 160 LEU A O 1
ATOM 1289 N N . MET A 1 161 ? -42.560 0.434 61.061 1.00 95.56 161 MET A N 1
ATOM 1290 C CA . MET A 1 161 ? -43.954 0.509 61.503 1.00 95.56 161 MET A CA 1
ATOM 1291 C C . MET A 1 161 ? -44.264 -0.512 62.603 1.00 95.56 161 MET A C 1
ATOM 1293 O O . MET A 1 161 ? -44.876 -0.153 63.609 1.00 95.56 161 MET A O 1
ATOM 1297 N N . ALA A 1 162 ? -43.801 -1.758 62.473 1.00 96.06 162 ALA A N 1
ATOM 1298 C CA . ALA A 1 162 ? -44.003 -2.796 63.484 1.00 96.06 162 ALA A CA 1
ATOM 1299 C C . ALA A 1 162 ? -43.328 -2.441 64.821 1.00 96.06 162 ALA A C 1
ATOM 1301 O O . ALA A 1 162 ? -43.936 -2.580 65.887 1.00 96.06 162 ALA A O 1
ATOM 1302 N N . ILE A 1 163 ? -42.096 -1.919 64.774 1.00 95.75 163 ILE A N 1
ATOM 1303 C CA . ILE A 1 163 ? -41.368 -1.441 65.962 1.00 95.75 163 ILE A CA 1
ATOM 1304 C C . ILE A 1 163 ? -42.127 -0.285 66.624 1.00 95.75 163 ILE A C 1
ATOM 1306 O O . ILE A 1 163 ? -42.346 -0.295 67.841 1.00 95.75 163 ILE A O 1
ATOM 1310 N N . THR A 1 164 ? -42.571 0.689 65.828 1.00 96.00 164 THR A N 1
ATOM 1311 C CA . THR A 1 164 ? -43.307 1.864 66.312 1.00 96.00 164 THR A CA 1
ATOM 1312 C C . THR A 1 164 ? -44.644 1.465 66.931 1.00 96.00 164 THR A C 1
ATOM 1314 O O . THR A 1 164 ? -44.959 1.896 68.040 1.00 96.00 164 THR A O 1
ATOM 1317 N N . SER A 1 165 ? -45.392 0.570 66.284 1.00 96.44 165 SER A N 1
ATOM 1318 C CA . SER A 1 165 ? -46.652 0.025 66.800 1.00 96.44 165 SER A CA 1
ATOM 1319 C C . SER A 1 165 ? -46.452 -0.695 68.138 1.00 96.44 165 SER A C 1
ATOM 1321 O O . SER A 1 165 ? -47.148 -0.403 69.111 1.00 96.44 165 SER A O 1
ATOM 1323 N N . LYS A 1 166 ? -45.426 -1.552 68.255 1.00 96.38 166 LYS A N 1
ATOM 1324 C CA . LYS A 1 166 ? -45.084 -2.233 69.517 1.00 96.38 166 LYS A CA 1
ATOM 1325 C C . LYS A 1 166 ? -44.742 -1.241 70.633 1.00 96.38 166 LYS A C 1
ATOM 1327 O O . LYS A 1 166 ? -45.143 -1.450 71.780 1.00 96.38 166 LYS A O 1
ATOM 1332 N N . ARG A 1 167 ? -44.021 -0.159 70.317 1.00 96.06 167 ARG A N 1
ATOM 1333 C CA . ARG A 1 167 ? -43.712 0.920 71.270 1.00 96.06 167 ARG A CA 1
ATOM 1334 C C . ARG A 1 167 ? -44.980 1.646 71.724 1.00 96.06 167 ARG A C 1
ATOM 1336 O O . ARG A 1 167 ? -45.189 1.766 72.930 1.00 96.06 167 ARG A O 1
ATOM 1343 N N . LEU A 1 168 ? -45.823 2.086 70.789 1.00 95.31 168 LEU A N 1
ATOM 1344 C CA . LEU A 1 168 ? -47.082 2.781 71.084 1.00 95.31 168 LEU A CA 1
ATOM 1345 C C . LEU A 1 168 ? -48.035 1.900 71.896 1.00 95.31 168 LEU A C 1
ATOM 1347 O O . LEU A 1 168 ? -48.653 2.374 72.847 1.00 95.31 168 LEU A O 1
ATOM 1351 N N . HIS A 1 169 ? -48.106 0.605 71.586 1.00 95.81 169 HIS A N 1
ATOM 1352 C CA . HIS A 1 169 ? -48.891 -0.354 72.355 1.00 95.81 169 HIS A CA 1
ATOM 1353 C C . HIS A 1 169 ? -48.408 -0.444 73.808 1.00 95.81 169 HIS A C 1
ATOM 1355 O O . HIS A 1 169 ? -49.211 -0.286 74.727 1.00 95.81 169 HIS A O 1
ATOM 1361 N N . LYS A 1 170 ? -47.096 -0.618 74.035 1.00 95.75 170 LYS A N 1
ATOM 1362 C CA . LYS A 1 170 ? -46.517 -0.622 75.390 1.00 95.75 170 LYS A CA 1
ATOM 1363 C C . LYS A 1 170 ? -46.815 0.678 76.140 1.00 95.75 170 LYS A C 1
ATOM 1365 O O . LYS A 1 170 ? -47.238 0.627 77.290 1.00 95.75 170 LYS A O 1
ATOM 1370 N N . GLN A 1 171 ? -46.645 1.828 75.486 1.00 93.00 171 GLN A N 1
ATOM 1371 C CA . GLN A 1 171 ? -46.983 3.130 76.069 1.00 93.00 171 GLN A CA 1
ATOM 1372 C C . GLN A 1 171 ? -48.469 3.221 76.432 1.00 93.00 171 GLN A C 1
ATOM 1374 O O . GLN A 1 171 ? -48.796 3.648 77.533 1.00 93.00 171 GLN A O 1
ATOM 1379 N N . SER A 1 172 ? -49.371 2.763 75.559 1.00 93.75 172 SER A N 1
ATOM 1380 C CA . SER A 1 172 ? -50.813 2.742 75.825 1.00 93.75 172 SER A CA 1
ATOM 1381 C C . SER A 1 172 ? -51.167 1.859 77.022 1.00 93.75 172 SER A C 1
ATOM 1383 O O . SER A 1 172 ? -51.967 2.265 77.861 1.00 93.75 172 SER A O 1
ATOM 1385 N N . VAL A 1 173 ? -50.558 0.674 77.142 1.00 94.25 173 VAL A N 1
ATOM 1386 C CA . VAL A 1 173 ? -50.763 -0.220 78.294 1.00 94.25 173 VAL A CA 1
ATOM 1387 C C . VAL A 1 173 ? -50.323 0.456 79.592 1.00 94.25 173 VAL A C 1
ATOM 1389 O O . VAL A 1 173 ? -51.088 0.456 80.555 1.00 94.25 173 VAL A O 1
ATOM 1392 N N . ILE A 1 174 ? -49.144 1.084 79.603 1.00 90.88 174 ILE A N 1
ATOM 1393 C CA . ILE A 1 174 ? -48.637 1.824 80.767 1.00 90.88 174 ILE A CA 1
ATOM 1394 C C . ILE A 1 174 ? -49.574 2.987 81.112 1.00 90.88 174 ILE A C 1
ATOM 1396 O O . ILE A 1 174 ? -49.977 3.128 82.259 1.00 90.88 174 ILE A O 1
ATOM 1400 N 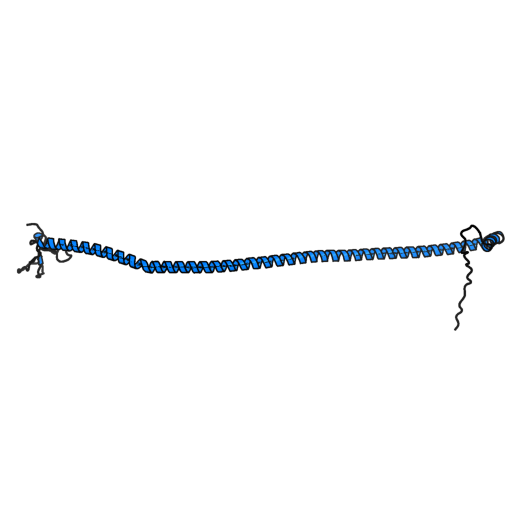N . ILE A 1 175 ? -49.993 3.780 80.124 1.00 85.50 175 ILE A N 1
ATOM 1401 C CA . ILE A 1 175 ? -50.932 4.893 80.322 1.00 85.50 175 ILE A CA 1
ATOM 1402 C C . ILE A 1 175 ? -52.261 4.393 80.904 1.00 85.50 175 ILE A C 1
ATOM 1404 O O . ILE A 1 175 ? -52.777 4.976 81.854 1.00 85.50 175 ILE A O 1
ATOM 1408 N N . LYS A 1 176 ? -52.803 3.279 80.398 1.00 86.88 176 LYS A N 1
ATOM 1409 C CA . LYS A 1 176 ? -54.014 2.657 80.957 1.00 86.88 176 LYS A CA 1
ATOM 1410 C C . LYS A 1 176 ? -53.810 2.203 82.404 1.00 86.88 176 LYS A C 1
ATOM 1412 O O . LYS A 1 176 ? -54.734 2.331 83.199 1.00 86.88 176 LYS A O 1
ATOM 1417 N N . GLN A 1 177 ? -52.637 1.675 82.758 1.00 87.12 177 GLN A N 1
ATOM 1418 C CA . GLN A 1 177 ? -52.309 1.323 84.145 1.00 87.12 177 GLN A CA 1
ATOM 1419 C C . GLN A 1 177 ? -52.204 2.565 85.036 1.00 87.12 177 GLN A C 1
ATOM 1421 O O . GLN A 1 177 ? -52.776 2.570 86.123 1.00 87.12 177 GLN A O 1
ATOM 1426 N N . ILE A 1 178 ? -51.564 3.637 84.560 1.00 82.81 178 ILE A N 1
ATOM 1427 C CA . ILE A 1 178 ? -51.514 4.927 85.261 1.00 82.81 178 ILE A CA 1
ATOM 1428 C C . ILE A 1 178 ? -52.934 5.437 85.514 1.00 82.81 178 ILE A C 1
ATOM 1430 O O . ILE A 1 178 ? -53.262 5.762 86.647 1.00 82.81 178 ILE A O 1
ATOM 1434 N N . PHE A 1 179 ? -53.819 5.414 84.515 1.00 76.88 179 PHE A N 1
ATOM 1435 C CA . PHE A 1 179 ? -55.214 5.828 84.700 1.00 76.88 179 PHE A CA 1
ATOM 1436 C C . PHE A 1 179 ? -56.015 4.936 85.659 1.00 76.88 179 PHE A C 1
ATOM 1438 O O . PHE A 1 179 ? -57.003 5.401 86.219 1.00 76.88 179 PHE A O 1
ATOM 1445 N N . LYS A 1 180 ? -55.617 3.675 85.880 1.00 81.81 180 LYS A N 1
ATOM 1446 C CA . LYS A 1 180 ? -56.221 2.835 86.929 1.00 81.81 180 LYS A CA 1
ATOM 1447 C C . LYS A 1 180 ? -55.779 3.262 88.328 1.00 81.81 180 LYS A C 1
ATOM 1449 O O . LYS A 1 180 ? -56.605 3.283 89.231 1.00 81.81 180 LYS A O 1
ATOM 1454 N N . LEU A 1 181 ? -54.495 3.580 88.500 1.00 82.38 181 LEU A N 1
ATOM 1455 C CA . LEU A 1 181 ? -53.938 4.033 89.781 1.00 82.38 181 LEU A CA 1
ATOM 1456 C C . LEU A 1 181 ? -54.373 5.461 90.121 1.00 82.38 181 LEU A C 1
ATOM 1458 O O . LEU A 1 181 ? -54.613 5.779 91.281 1.00 82.38 181 LEU A O 1
ATOM 1462 N N . PHE A 1 182 ? -54.516 6.299 89.098 1.00 78.88 182 PHE A N 1
ATOM 1463 C CA . PHE A 1 182 ? -54.889 7.697 89.218 1.00 78.88 182 PHE A CA 1
ATOM 1464 C C . PHE A 1 182 ? -56.105 7.983 88.310 1.00 78.88 182 PHE A C 1
ATOM 1466 O O . PHE A 1 182 ? -55.944 8.477 87.189 1.00 78.88 182 PHE A O 1
ATOM 1473 N N . PRO A 1 183 ? -57.337 7.647 88.750 1.00 71.56 183 PRO A N 1
ATOM 1474 C CA . PRO A 1 183 ? -58.535 7.779 87.928 1.00 71.56 183 PRO A CA 1
ATOM 1475 C C . PRO A 1 183 ? -58.770 9.220 87.485 1.00 71.56 183 PRO A C 1
ATOM 1477 O O . PRO A 1 183 ? -58.938 10.117 88.315 1.00 71.56 183 PRO A O 1
ATOM 1480 N N . GLN A 1 184 ? -58.833 9.427 86.169 1.00 72.88 184 GLN A N 1
ATOM 1481 C CA . GLN A 1 184 ? -59.209 10.716 85.610 1.00 72.88 184 GLN A CA 1
ATOM 1482 C C . GLN A 1 184 ? -60.718 10.922 85.776 1.00 72.88 184 GLN A C 1
ATOM 1484 O O . GLN A 1 184 ? -61.521 10.191 85.197 1.00 72.88 184 GLN A O 1
ATOM 1489 N N . ARG A 1 185 ? -61.119 11.924 86.557 1.00 71.75 185 ARG A N 1
ATOM 1490 C CA . ARG A 1 185 ? -62.523 12.286 86.775 1.00 71.75 185 ARG A CA 1
ATOM 1491 C C . ARG A 1 185 ? -62.851 13.555 86.002 1.00 71.75 185 ARG A C 1
ATOM 1493 O O . ARG A 1 185 ? -62.051 14.485 85.952 1.00 71.75 185 ARG A O 1
ATOM 1500 N N . ARG A 1 186 ? -64.038 13.602 85.395 1.00 71.31 186 ARG A N 1
ATOM 1501 C CA . ARG A 1 186 ? -64.605 14.860 84.902 1.00 71.31 186 ARG A CA 1
ATOM 1502 C C . ARG A 1 186 ? -65.403 15.476 86.035 1.00 71.31 186 ARG A C 1
ATOM 1504 O O . ARG A 1 186 ? -66.421 14.921 86.431 1.00 71.31 186 ARG A O 1
ATOM 1511 N N . VAL A 1 187 ? -64.913 16.583 86.574 1.00 66.31 187 VAL A N 1
ATOM 1512 C CA . VAL A 1 187 ? -65.605 17.309 87.640 1.00 66.31 187 VAL A CA 1
ATOM 1513 C C . VAL A 1 187 ? -66.335 18.482 86.998 1.00 66.31 187 VAL A C 1
ATOM 1515 O O . VAL A 1 187 ? -65.710 19.346 86.377 1.00 66.31 187 VAL A O 1
ATOM 1518 N N . HIS A 1 188 ? -67.662 18.477 87.119 1.00 61.41 188 HIS A N 1
ATOM 1519 C CA . HIS A 1 188 ? -68.491 19.647 86.860 1.00 61.41 188 HIS A CA 1
ATOM 1520 C C . HIS A 1 188 ? -68.528 20.449 88.160 1.00 61.41 188 HIS A C 1
ATOM 1522 O O . HIS A 1 188 ? -68.893 19.911 89.203 1.00 61.41 188 HIS A O 1
ATOM 1528 N N . ILE A 1 189 ? -68.030 21.681 88.131 1.00 61.97 189 ILE A N 1
ATOM 1529 C CA . ILE A 1 189 ? -68.036 22.547 89.309 1.00 61.97 189 ILE A CA 1
ATOM 1530 C C . ILE A 1 189 ? -69.252 23.442 89.162 1.00 61.97 189 ILE A C 1
ATOM 1532 O O . ILE A 1 189 ? -69.237 24.354 88.342 1.00 61.97 189 ILE A O 1
ATOM 1536 N N . ASP A 1 190 ? -70.286 23.143 89.938 1.00 48.72 190 ASP A N 1
ATOM 1537 C CA . ASP A 1 190 ? -71.478 23.974 90.048 1.00 48.72 190 ASP A CA 1
ATOM 1538 C C . ASP A 1 190 ? -71.183 25.060 91.094 1.00 48.72 190 ASP A C 1
ATOM 1540 O O . ASP A 1 190 ? -71.224 24.828 92.304 1.00 48.72 190 ASP A O 1
ATOM 1544 N N . GLY A 1 191 ? -70.694 26.208 90.627 1.00 51.91 191 GLY A N 1
ATOM 1545 C CA . GLY A 1 191 ? -70.320 27.336 91.479 1.00 51.91 191 GLY A CA 1
ATOM 1546 C C . GLY A 1 191 ? -69.477 28.380 90.748 1.00 51.91 191 GLY A C 1
ATOM 1547 O O . GLY A 1 191 ? -68.455 28.053 90.141 1.00 51.91 191 GLY A O 1
ATOM 1548 N N . GLU A 1 192 ? -69.901 29.644 90.829 1.00 49.44 192 GLU A N 1
ATOM 1549 C CA . GLU A 1 192 ? -69.256 30.805 90.203 1.00 49.44 192 GLU A CA 1
ATOM 1550 C C . GLU A 1 192 ? -67.750 30.881 90.501 1.00 49.44 192 GLU A C 1
ATOM 1552 O O . GLU A 1 192 ? -67.327 30.955 91.658 1.00 49.44 192 GLU A O 1
ATOM 1557 N N . ARG A 1 193 ? -66.918 30.919 89.447 1.00 58.28 193 ARG A N 1
ATOM 1558 C CA . ARG A 1 193 ? -65.493 31.277 89.545 1.00 58.28 193 ARG A CA 1
ATOM 1559 C C . ARG A 1 193 ? -65.006 32.103 88.355 1.00 58.28 193 ARG A C 1
ATOM 1561 O O . ARG A 1 193 ? -65.500 31.986 87.237 1.00 58.28 193 ARG A O 1
ATOM 1568 N N . LYS A 1 194 ? -63.995 32.925 88.649 1.00 56.97 194 LYS A N 1
ATOM 1569 C CA . LYS A 1 194 ? -63.497 34.105 87.921 1.00 56.97 194 LYS A CA 1
ATOM 1570 C C . LYS A 1 194 ? -62.708 33.836 86.625 1.00 56.97 194 LYS A C 1
ATOM 1572 O O . LYS A 1 194 ? -61.974 34.710 86.177 1.00 56.97 194 LYS A O 1
ATOM 1577 N N . ASP A 1 195 ? -62.880 32.671 86.003 1.00 57.12 195 ASP A N 1
ATOM 1578 C CA . ASP A 1 195 ? -61.970 32.188 84.951 1.00 57.12 195 ASP A CA 1
ATOM 1579 C C . ASP A 1 195 ? -62.670 32.071 83.575 1.00 57.12 195 ASP A C 1
ATOM 1581 O O . ASP A 1 195 ? -62.098 31.547 82.622 1.00 57.12 195 ASP A O 1
ATOM 1585 N N . GLY A 1 196 ? -63.927 32.523 83.462 1.00 57.81 196 GLY A N 1
ATOM 1586 C CA . GLY A 1 196 ? -64.643 32.680 82.187 1.00 57.81 196 GLY A CA 1
ATOM 1587 C C . GLY A 1 196 ? -65.056 31.395 81.451 1.00 57.81 196 GLY A C 1
ATOM 1588 O O . GLY A 1 196 ? -65.579 31.486 80.345 1.00 57.81 196 GLY A O 1
ATOM 1589 N N . TYR A 1 197 ? -64.866 30.197 82.022 1.00 59.19 197 TYR A N 1
ATOM 1590 C CA . TYR A 1 197 ? -65.251 28.930 81.379 1.00 59.19 197 TYR A CA 1
ATOM 1591 C C . TYR A 1 197 ? -65.984 27.967 82.326 1.00 59.19 197 TYR A C 1
ATOM 1593 O O . TYR A 1 197 ? -65.405 27.488 83.304 1.00 59.19 197 TYR A O 1
ATOM 1601 N N . GLY A 1 198 ? -67.232 27.631 81.978 1.00 58.91 198 GLY A N 1
ATOM 1602 C CA . GLY A 1 198 ? -68.132 26.741 82.734 1.00 58.91 198 GLY A CA 1
ATOM 1603 C C . GLY A 1 198 ? -68.193 25.283 82.252 1.00 58.91 198 GLY A C 1
ATOM 1604 O O . GLY A 1 198 ? -69.082 24.537 82.649 1.00 58.91 198 GLY A O 1
ATOM 1605 N N . GLY A 1 199 ? -67.288 24.850 81.368 1.00 65.69 199 GLY A N 1
ATOM 1606 C CA . GLY A 1 199 ? -67.257 23.460 80.900 1.00 65.69 199 GLY A CA 1
ATOM 1607 C C . GLY A 1 199 ? -66.542 22.503 81.872 1.00 65.69 199 GLY A C 1
ATOM 1608 O O . GLY A 1 199 ? -65.763 22.939 82.719 1.00 65.69 199 GLY A O 1
ATOM 1609 N N . PRO A 1 200 ? -66.761 21.181 81.749 1.00 66.62 200 PRO A N 1
ATOM 1610 C CA . PRO A 1 200 ? -66.170 20.180 82.637 1.00 66.62 200 PRO A CA 1
ATOM 1611 C C . PRO A 1 200 ? -64.636 20.132 82.533 1.00 66.62 200 PRO A C 1
ATOM 1613 O O . PRO A 1 200 ? -64.074 20.180 81.437 1.00 66.62 200 PRO A O 1
ATOM 1616 N N . TYR A 1 201 ? -63.966 19.965 83.677 1.00 72.50 201 TYR A N 1
ATOM 1617 C CA . TYR A 1 201 ? -62.508 19.832 83.775 1.00 72.50 201 TYR A CA 1
ATOM 1618 C C . TYR A 1 201 ? -62.108 18.384 84.037 1.00 72.50 201 TYR A C 1
ATOM 1620 O O . TYR A 1 201 ? -62.807 17.660 84.745 1.00 72.50 201 TYR A O 1
ATOM 1628 N N . ALA A 1 202 ? -60.956 17.973 83.509 1.00 74.62 202 ALA A N 1
ATOM 1629 C CA . ALA A 1 202 ? -60.339 16.707 83.873 1.00 74.62 202 ALA A CA 1
ATOM 1630 C C . ALA A 1 202 ? -59.470 16.868 85.128 1.00 74.62 202 ALA A C 1
ATOM 1632 O O . ALA A 1 202 ? -58.614 17.751 85.176 1.00 74.62 202 ALA A O 1
ATOM 1633 N N . THR A 1 203 ? -59.658 15.998 86.117 1.00 72.44 203 THR A N 1
ATOM 1634 C CA . THR A 1 203 ? -58.803 15.901 87.305 1.00 72.44 203 THR A CA 1
ATOM 1635 C C . THR A 1 203 ? -58.217 14.502 87.435 1.00 72.44 203 THR A C 1
ATOM 1637 O O . THR A 1 203 ? -58.858 13.531 87.050 1.00 72.44 203 THR A O 1
ATOM 1640 N N . ILE A 1 204 ? -57.011 14.388 87.982 1.00 74.38 204 ILE A N 1
ATOM 1641 C CA . ILE A 1 204 ? -56.367 13.130 88.374 1.00 74.38 204 ILE A CA 1
ATOM 1642 C C . ILE A 1 204 ? -55.934 13.297 89.830 1.00 74.38 204 ILE A C 1
ATOM 1644 O O . ILE A 1 204 ? -55.241 14.260 90.140 1.00 74.38 204 ILE A O 1
ATOM 1648 N N . CYS A 1 205 ? -56.371 12.412 90.734 1.00 70.12 205 CYS A N 1
ATOM 1649 C CA . CYS A 1 205 ? -56.119 12.540 92.182 1.00 70.12 205 CYS A CA 1
ATOM 1650 C C . CYS A 1 205 ? -56.384 13.955 92.730 1.00 70.12 205 CYS A C 1
ATOM 1652 O O . CYS A 1 205 ? -55.601 14.500 93.496 1.00 70.12 205 CYS A O 1
ATOM 1654 N N . ASN A 1 206 ? -57.500 14.556 92.300 1.00 68.62 206 ASN A N 1
ATOM 1655 C CA . ASN A 1 206 ? -57.939 15.919 92.632 1.00 68.62 206 ASN A CA 1
ATOM 1656 C C . ASN A 1 206 ? -57.053 17.068 92.104 1.00 68.62 206 ASN A C 1
ATOM 1658 O O . ASN A 1 206 ? -57.458 18.224 92.221 1.00 68.62 206 ASN A O 1
ATOM 1662 N N . ALA A 1 207 ? -55.938 16.783 91.427 1.00 72.94 207 ALA A N 1
ATOM 1663 C CA . ALA A 1 207 ? -55.184 17.775 90.665 1.00 72.94 207 ALA A CA 1
ATOM 1664 C C . ALA A 1 207 ? -55.848 18.009 89.300 1.00 72.94 207 ALA A C 1
ATOM 1666 O O . ALA A 1 207 ? -56.217 17.061 88.602 1.00 72.94 207 ALA A O 1
ATOM 1667 N N . ARG A 1 208 ? -56.030 19.272 88.902 1.00 73.62 208 ARG A N 1
ATOM 1668 C CA . ARG A 1 208 ? -56.579 19.622 87.579 1.00 73.62 208 ARG A CA 1
ATOM 1669 C C . ARG A 1 208 ? -55.526 19.389 86.494 1.00 73.62 208 ARG A C 1
ATOM 1671 O O . ARG A 1 208 ? -54.368 19.743 86.684 1.00 73.62 208 ARG A O 1
ATOM 1678 N N . LEU A 1 209 ? -55.936 18.822 85.359 1.00 72.69 209 LEU A N 1
ATOM 1679 C CA . LEU A 1 209 ? -55.059 18.621 84.205 1.00 72.69 209 LEU A CA 1
ATOM 1680 C C . LEU A 1 209 ? -55.050 19.835 83.263 1.00 72.69 209 LEU A C 1
ATOM 1682 O O . LEU A 1 209 ? -56.091 20.488 83.117 1.00 72.69 209 LEU A O 1
ATOM 1686 N N . PRO A 1 210 ? -53.923 20.094 82.571 1.00 70.62 210 PRO A N 1
ATOM 1687 C CA . PRO A 1 210 ? -53.848 21.108 81.531 1.00 70.62 210 PRO A CA 1
ATOM 1688 C C . PRO A 1 210 ? -54.820 20.833 80.381 1.00 70.62 210 PRO A C 1
ATOM 1690 O O . PRO A 1 210 ? -55.056 19.687 79.987 1.00 70.62 210 PRO A O 1
ATOM 1693 N N . ARG A 1 211 ? -55.386 21.898 79.819 1.00 70.12 211 ARG A N 1
ATOM 1694 C CA . ARG A 1 211 ? -56.242 21.839 78.636 1.00 70.12 211 ARG A CA 1
ATOM 1695 C C . ARG A 1 211 ? -55.373 21.822 77.382 1.00 70.12 211 ARG A C 1
ATOM 1697 O O . ARG A 1 211 ? -54.854 22.848 76.957 1.00 70.12 211 ARG A O 1
ATOM 1704 N N . GLY A 1 212 ? -55.239 20.649 76.767 1.00 70.06 212 GLY A N 1
ATOM 1705 C CA . GLY A 1 212 ? -54.488 20.500 75.519 1.00 70.06 212 GLY A CA 1
ATOM 1706 C C . GLY A 1 212 ? -52.985 20.735 75.706 1.00 70.06 212 GLY A C 1
ATOM 1707 O O . GLY A 1 212 ? -52.388 20.168 76.615 1.00 70.06 212 GLY A O 1
ATOM 1708 N N . LEU A 1 213 ? -52.379 21.540 74.825 1.00 57.72 213 LEU A N 1
ATOM 1709 C CA . LEU A 1 213 ? -50.941 21.849 74.833 1.00 57.72 213 LEU A CA 1
ATOM 1710 C C . LEU A 1 213 ? -50.572 23.068 75.695 1.00 57.72 213 LEU A C 1
ATOM 1712 O O . LEU A 1 213 ? -49.401 23.430 75.724 1.00 57.72 213 LEU A O 1
ATOM 1716 N N . ASP A 1 214 ? -51.534 23.708 76.368 1.00 61.00 214 ASP A N 1
ATOM 1717 C CA . ASP A 1 214 ? -51.282 24.903 77.181 1.00 61.00 214 ASP A CA 1
ATOM 1718 C C . ASP A 1 214 ? -50.978 24.539 78.652 1.00 61.00 214 ASP A C 1
ATOM 1720 O O . ASP A 1 214 ? -51.897 24.166 79.398 1.00 61.00 214 ASP A O 1
ATOM 1724 N N . PRO A 1 215 ? -49.716 24.672 79.104 1.00 60.09 215 PRO A N 1
ATOM 1725 C CA . PRO A 1 215 ? -49.294 24.315 80.456 1.00 60.09 215 PRO A CA 1
ATOM 1726 C C . PRO A 1 215 ? -49.753 25.307 81.539 1.00 60.09 215 PRO A C 1
ATOM 1728 O O . PRO A 1 215 ? -49.683 24.968 82.719 1.00 60.09 215 PRO A O 1
ATOM 1731 N N . HIS A 1 216 ? -50.254 26.498 81.185 1.00 65.31 216 HIS A N 1
ATOM 1732 C CA . HIS A 1 216 ? -50.694 27.520 82.151 1.00 65.31 216 HIS A CA 1
ATOM 1733 C C . HIS A 1 216 ? -52.183 27.442 82.501 1.00 65.31 216 HIS A C 1
ATOM 1735 O O . HIS A 1 216 ? -52.674 28.170 83.363 1.00 65.31 216 HIS A O 1
ATOM 1741 N N . SER A 1 217 ? -52.908 26.523 81.871 1.00 69.50 217 SER A N 1
ATOM 1742 C CA . SER A 1 217 ? -54.357 26.370 82.014 1.00 69.50 217 SER A CA 1
ATOM 1743 C C . SER A 1 217 ? -54.831 25.864 83.392 1.00 69.50 217 SER A C 1
ATOM 1745 O O . SER A 1 217 ? -56.042 25.794 83.634 1.00 69.50 217 SER A O 1
ATOM 1747 N N . VAL A 1 218 ? -53.912 25.539 84.312 1.00 65.31 218 VAL A N 1
ATOM 1748 C CA . VAL A 1 218 ? -54.196 25.112 85.692 1.00 65.31 218 VAL A CA 1
ATOM 1749 C C . VAL A 1 218 ? -53.545 26.079 86.697 1.00 65.31 218 VAL A C 1
ATOM 1751 O O . VAL A 1 218 ? -52.330 26.257 86.655 1.00 65.31 218 VAL A O 1
ATOM 1754 N N . PRO A 1 219 ? -54.304 26.665 87.651 1.00 67.94 219 PRO A N 1
ATOM 1755 C CA . PRO A 1 219 ? -53.739 27.554 88.666 1.00 67.94 219 PRO A CA 1
ATOM 1756 C C . PRO A 1 219 ? -52.702 26.843 89.558 1.00 67.94 219 PRO A C 1
ATOM 1758 O O . PRO A 1 219 ? -53.000 25.745 90.041 1.00 67.94 219 PRO A O 1
ATOM 1761 N N . PRO A 1 220 ? -51.559 27.480 89.889 1.00 65.19 220 PRO A N 1
ATOM 1762 C CA . PRO A 1 220 ? -50.470 26.866 90.664 1.00 65.19 220 PRO A CA 1
ATOM 1763 C C . PRO A 1 220 ? -50.906 26.286 92.015 1.00 65.19 220 PRO A C 1
ATOM 1765 O O . PRO A 1 220 ? -50.404 25.252 92.446 1.00 65.19 220 PRO A O 1
ATOM 1768 N N . LYS A 1 221 ? -51.905 26.907 92.657 1.00 65.50 221 LYS A N 1
ATOM 1769 C CA . LYS A 1 221 ? -52.468 26.466 93.944 1.00 65.50 221 LYS A CA 1
ATOM 1770 C C .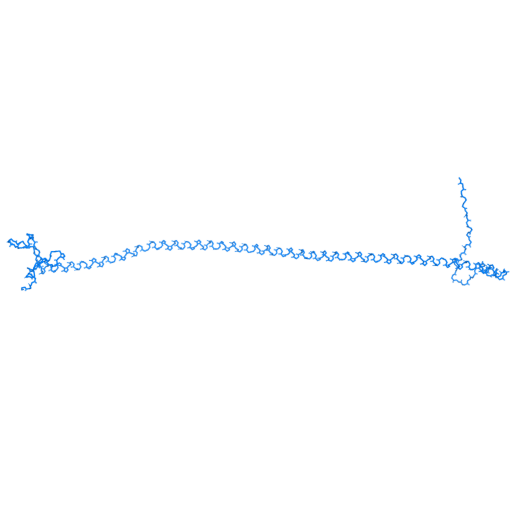 LYS A 1 221 ? -53.057 25.045 93.903 1.00 65.50 221 LYS A C 1
ATOM 1772 O O . LYS A 1 221 ? -53.147 24.409 94.941 1.00 65.50 221 LYS A O 1
ATOM 1777 N N . ASN A 1 222 ? -53.443 24.551 92.724 1.00 60.84 222 ASN A N 1
ATOM 1778 C CA . ASN A 1 222 ? -54.023 23.215 92.538 1.00 60.84 222 ASN A CA 1
ATOM 1779 C C . ASN A 1 222 ? -52.994 22.150 92.104 1.00 60.84 222 ASN A C 1
ATOM 1781 O O . ASN A 1 222 ? -53.384 21.007 91.872 1.00 60.84 222 ASN A O 1
ATOM 1785 N N . LEU A 1 223 ? -51.721 22.526 91.928 1.00 59.19 223 LEU A N 1
ATOM 1786 C CA . LEU A 1 223 ? -50.619 21.636 91.526 1.00 59.19 223 LEU A CA 1
ATOM 1787 C C . LEU A 1 223 ? -49.688 21.277 92.698 1.00 59.19 223 LEU A C 1
ATOM 1789 O O . LEU A 1 223 ? -48.773 20.476 92.526 1.00 59.19 223 LEU A O 1
ATOM 1793 N N . ALA A 1 224 ? -49.903 21.868 93.877 1.00 52.75 224 ALA A N 1
ATOM 1794 C CA . ALA A 1 224 ? -49.149 21.541 95.081 1.00 52.75 224 ALA A CA 1
ATOM 1795 C C . ALA A 1 224 ? -49.621 20.191 95.665 1.00 52.75 224 ALA A C 1
ATOM 1797 O O . ALA A 1 224 ? -50.830 19.947 95.697 1.00 52.75 224 ALA A O 1
ATOM 1798 N N . PRO A 1 225 ? -48.708 19.312 96.123 1.00 47.56 225 PRO A N 1
ATOM 1799 C CA . PRO A 1 225 ? -49.090 18.071 96.787 1.00 47.56 225 PRO A CA 1
ATOM 1800 C C . PRO A 1 225 ? -49.772 18.389 98.126 1.00 47.56 225 PRO A C 1
ATOM 1802 O O . PRO A 1 225 ? -49.242 19.169 98.918 1.00 47.56 225 PRO A O 1
ATOM 1805 N N . HIS A 1 226 ? -50.954 17.807 98.343 1.00 47.44 226 HIS A N 1
ATOM 1806 C CA . HIS A 1 226 ? -51.598 17.715 99.654 1.00 47.44 226 HIS A CA 1
ATOM 1807 C C . HIS A 1 226 ? -51.113 16.469 100.390 1.00 47.44 226 HIS A C 1
ATOM 1809 O O . HIS A 1 226 ? -50.938 15.431 99.710 1.00 47.44 226 HIS A O 1
#

Secondary structure (DSSP, 8-state):
-------PPP--------SS----HHHHHHHHHHHHS-HHHHHHHHHHHHHHHHHHHHHHHHHHHHHHHHHHHHHHHHHHHHHHHHHHHHHHHHHHHHHHHHHHHHHHHHHHHHHHHHHHHHHHHHHHHHHHHHHHHHHHHHHHHHHHHHHHHHHHHHHHHHHHHHHHHHHHHHHHHHHHHS-EEEE---S--TTS--S-EEEETTEEPP-TT-TTSS-GGGSS--

Foldseek 3Di:
DDDDDDDDDDPDDDDDDDPDPDDDPVRVVLVVCCVVPDVPPNVVVVVVVVVVVVVVVVVVVVVVVVVVVVVVVVVVVVVVVVVVVVVVVVVVVVVVVVVVVVVVVVVVVVVVVVVVVVVVVVVVVVVVVVVVVVVVVVVVVVVVCVVVVVVVVVVVVVVVVVVVVVVVVVVVVVVVVLCVVWPWDFDQDPDDDDPPDRGTFTDTPQQTDDDPPDPPRGDPVSVDDD